Protein AF-A0A8T6GGT1-F1 (afdb_monomer_lite)

Radius of gyration: 17.89 Å; chains: 1; bounding box: 45×38×46 Å

Secondary structure (DSSP, 8-state):
-HHHHHHHHHHIIIIIT-HHHHHHH-EEEEE--HHHHS-HHHHHHHHT---HHHHHHHT--SEEEEEEETTEEEEEEEEEEEE-S--GGGGGGGGGEEEEEHHHHHHHHHHHHTT--EEEEEEETTSSS-EEEE---GGGB-SS-EE----TTS---EEEEEEGGGSPBHHHHHHHHH---HHHHHHHHHHHHHHHHH-TTTS----TTSTTTT-GGGSS-TT----

Structure (mmCIF, N/CA/C/O backbone):
data_AF-A0A8T6GGT1-F1
#
_entry.id   AF-A0A8T6GGT1-F1
#
loop_
_atom_site.group_PDB
_atom_site.id
_atom_site.type_symbol
_atom_site.label_atom_id
_atom_site.label_alt_id
_atom_site.label_comp_id
_atom_site.label_asym_id
_atom_site.label_entity_id
_atom_site.label_seq_id
_atom_site.pdbx_PDB_ins_code
_atom_site.Cartn_x
_atom_site.Cartn_y
_atom_site.Cartn_z
_atom_site.occupancy
_atom_site.B_iso_or_equiv
_atom_site.auth_seq_id
_atom_site.auth_comp_id
_atom_site.auth_asym_id
_atom_site.auth_atom_id
_atom_site.pdbx_PDB_model_num
ATOM 1 N N . MET A 1 1 ? 11.235 2.105 2.052 1.00 57.00 1 MET A N 1
ATOM 2 C CA . MET A 1 1 ? 11.045 2.630 3.422 1.00 57.00 1 MET A CA 1
ATOM 3 C C . MET A 1 1 ? 10.981 4.152 3.480 1.00 57.00 1 MET A C 1
ATOM 5 O O . MET A 1 1 ? 9.913 4.648 3.782 1.00 57.00 1 MET A O 1
ATOM 9 N N . ALA A 1 2 ? 12.044 4.906 3.156 1.00 78.94 2 ALA A N 1
ATOM 10 C CA . ALA A 1 2 ? 12.016 6.380 3.258 1.00 78.94 2 ALA A CA 1
ATOM 11 C C . ALA A 1 2 ? 10.841 7.033 2.498 1.00 78.94 2 ALA A C 1
ATOM 13 O O . ALA A 1 2 ? 10.271 8.015 2.952 1.00 78.94 2 ALA A O 1
ATOM 14 N N . GLN A 1 3 ? 10.442 6.441 1.370 1.00 80.19 3 GLN A N 1
ATOM 15 C CA . GLN A 1 3 ? 9.253 6.840 0.615 1.00 80.19 3 GLN A CA 1
ATOM 16 C C . GLN A 1 3 ? 7.944 6.502 1.340 1.00 80.19 3 GLN A C 1
ATOM 18 O O . GLN A 1 3 ? 7.120 7.387 1.507 1.00 80.19 3 GLN A O 1
ATOM 23 N N . SER A 1 4 ? 7.764 5.263 1.813 1.00 81.62 4 SER A N 1
ATOM 24 C CA . SER A 1 4 ? 6.583 4.875 2.599 1.00 81.62 4 SER A CA 1
ATOM 25 C C . SER A 1 4 ? 6.418 5.751 3.845 1.00 81.62 4 SER A C 1
ATOM 27 O O . SER A 1 4 ? 5.317 6.206 4.111 1.00 81.62 4 SER A O 1
ATOM 29 N N . VAL A 1 5 ? 7.513 6.066 4.548 1.00 83.12 5 VAL A N 1
ATOM 30 C CA . VAL A 1 5 ? 7.507 6.999 5.687 1.00 83.12 5 VAL A CA 1
ATOM 31 C C . VAL A 1 5 ? 7.089 8.398 5.239 1.00 83.12 5 VAL A C 1
ATOM 33 O O . VAL A 1 5 ? 6.164 8.953 5.811 1.00 83.12 5 VAL A O 1
ATOM 36 N N . ALA A 1 6 ? 7.682 8.933 4.167 1.00 87.44 6 ALA A N 1
ATOM 37 C CA . ALA A 1 6 ? 7.296 10.245 3.649 1.00 87.44 6 ALA A CA 1
ATOM 38 C C . ALA A 1 6 ? 5.814 10.313 3.239 1.00 87.44 6 ALA A C 1
ATOM 40 O O . ALA A 1 6 ? 5.144 11.306 3.499 1.00 87.44 6 ALA A O 1
ATOM 41 N N . LEU A 1 7 ? 5.287 9.259 2.611 1.00 87.81 7 LEU A N 1
ATOM 42 C CA . LEU A 1 7 ? 3.871 9.169 2.258 1.00 87.81 7 LEU A CA 1
ATOM 43 C C . LEU A 1 7 ? 2.988 9.142 3.510 1.00 87.81 7 LEU A C 1
ATOM 45 O O . LEU A 1 7 ? 1.989 9.856 3.569 1.00 87.81 7 LEU A O 1
ATOM 49 N N . THR A 1 8 ? 3.366 8.339 4.503 1.00 87.75 8 THR A N 1
ATOM 50 C CA . THR A 1 8 ? 2.687 8.269 5.797 1.00 87.75 8 THR A CA 1
ATOM 51 C C . THR A 1 8 ? 2.668 9.621 6.496 1.00 87.75 8 THR A C 1
ATOM 53 O O . THR A 1 8 ? 1.613 10.031 6.970 1.00 87.75 8 THR A O 1
ATOM 56 N N . ASP A 1 9 ? 3.801 10.318 6.558 1.00 88.69 9 ASP A N 1
ATOM 57 C CA . ASP A 1 9 ? 3.904 11.626 7.206 1.00 88.69 9 ASP A CA 1
ATOM 58 C C . ASP A 1 9 ? 2.978 12.632 6.513 1.00 88.69 9 ASP A C 1
ATOM 60 O O . ASP A 1 9 ? 2.170 13.281 7.171 1.00 88.69 9 ASP A O 1
ATOM 64 N N . LEU A 1 10 ? 2.971 12.662 5.173 1.00 91.06 10 LEU A N 1
ATOM 65 C CA . LEU A 1 10 ? 2.048 13.509 4.413 1.00 91.06 10 LEU A CA 1
ATOM 66 C C . LEU A 1 10 ? 0.574 13.186 4.695 1.00 91.06 10 LEU A C 1
ATOM 68 O O . LEU A 1 10 ? -0.234 14.108 4.836 1.00 91.06 10 LEU A O 1
ATOM 72 N N . LEU A 1 11 ? 0.206 11.904 4.774 1.00 90.56 11 LEU A N 1
ATOM 73 C CA . LEU A 1 11 ? -1.157 11.489 5.110 1.00 90.56 11 LEU A CA 1
ATOM 74 C C . LEU A 1 11 ? -1.514 11.835 6.558 1.00 90.56 11 LEU A C 1
ATOM 76 O O . LEU A 1 11 ? -2.629 12.282 6.810 1.00 90.56 11 LEU A O 1
ATOM 80 N N . ASN A 1 12 ? -0.594 11.666 7.505 1.00 87.94 12 ASN A N 1
ATOM 81 C CA . ASN A 1 12 ? -0.819 12.039 8.898 1.00 87.94 12 ASN A CA 1
ATOM 82 C C . ASN A 1 12 ? -1.047 13.542 9.029 1.00 87.94 12 ASN A C 1
ATOM 84 O O . ASN A 1 12 ? -2.056 13.946 9.600 1.00 87.94 12 ASN A O 1
ATOM 88 N N . ASP A 1 13 ? -0.175 14.347 8.429 1.00 89.50 13 ASP A N 1
ATOM 89 C CA . ASP A 1 13 ? -0.199 15.802 8.558 1.00 89.50 13 ASP A CA 1
ATOM 90 C C . ASP A 1 13 ? -1.418 16.445 7.884 1.00 89.50 13 ASP A C 1
ATOM 92 O O . ASP A 1 13 ? -1.914 17.470 8.351 1.00 89.50 13 ASP A O 1
ATOM 96 N N . ASN A 1 14 ? -1.922 15.856 6.793 1.00 89.12 14 ASN A N 1
ATOM 97 C CA . ASN A 1 14 ? -2.969 16.480 5.976 1.00 89.12 14 ASN A CA 1
ATOM 98 C C . ASN A 1 14 ? -4.326 15.772 6.038 1.00 89.12 14 ASN A C 1
ATOM 100 O O . ASN A 1 14 ? -5.358 16.422 5.869 1.00 89.12 14 ASN A O 1
ATOM 104 N N . TYR A 1 15 ? -4.347 14.455 6.243 1.00 90.81 15 TYR A N 1
ATOM 105 C CA . TYR A 1 15 ? -5.563 13.647 6.171 1.00 90.81 15 TYR A CA 1
ATOM 106 C C . TYR A 1 15 ? -5.971 13.111 7.546 1.00 90.81 15 TYR A C 1
ATOM 108 O O . TYR A 1 15 ? -7.027 13.478 8.059 1.00 90.81 15 TYR A O 1
ATOM 116 N N . TRP A 1 16 ? -5.137 12.279 8.176 1.00 87.44 16 TRP A N 1
ATOM 117 C CA . TRP A 1 16 ? -5.493 11.589 9.422 1.00 87.44 16 TRP A CA 1
ATOM 118 C C . TRP A 1 16 ? -5.591 12.533 10.627 1.00 87.44 16 TRP A C 1
ATOM 120 O O . TRP A 1 16 ? -6.399 12.295 11.522 1.00 87.44 16 TRP A O 1
ATOM 130 N N . ALA A 1 17 ? -4.832 13.633 10.637 1.00 87.12 17 ALA A N 1
ATOM 131 C CA . ALA A 1 17 ? -4.941 14.677 11.658 1.00 87.12 17 ALA A CA 1
ATOM 132 C C . ALA A 1 17 ? -6.115 15.651 11.433 1.00 87.12 17 ALA A C 1
ATOM 134 O O . ALA A 1 17 ? -6.320 16.560 12.239 1.00 87.12 17 ALA A O 1
ATOM 135 N N . CYS A 1 18 ? -6.893 15.503 10.354 1.00 88.69 18 CYS A N 1
ATOM 136 C CA . CYS A 1 18 ? -8.003 16.405 10.070 1.00 88.69 18 CYS A CA 1
ATOM 137 C C . CYS A 1 18 ? -9.124 16.258 11.112 1.00 88.69 18 CYS A C 1
ATOM 139 O O . CYS A 1 18 ? -9.648 15.164 11.332 1.00 88.69 18 CYS A O 1
ATOM 141 N N . SER A 1 19 ? -9.561 17.378 11.696 1.00 88.12 19 SER A N 1
ATOM 142 C CA . SER A 1 19 ? -10.634 17.401 12.701 1.00 88.12 19 SER A CA 1
ATOM 143 C C . SER A 1 19 ? -11.960 16.842 12.178 1.00 88.12 19 SER A C 1
ATOM 145 O O . SER A 1 19 ? -12.684 16.201 12.935 1.00 88.12 19 SER A O 1
ATOM 147 N N . SER A 1 20 ? -12.268 17.024 10.889 1.00 86.44 20 SER A N 1
ATOM 148 C CA . SER A 1 20 ? -13.460 16.439 10.262 1.00 86.44 20 SER A CA 1
ATOM 149 C C . SER A 1 20 ? -13.430 14.909 10.313 1.00 86.44 20 SER A C 1
ATOM 151 O O . SER A 1 20 ? -14.410 14.292 10.715 1.00 86.44 20 SER A O 1
ATOM 153 N N . ILE A 1 21 ? -12.286 14.299 9.989 1.00 86.25 21 ILE A N 1
ATOM 154 C CA . ILE A 1 21 ? -12.100 12.840 10.020 1.00 86.25 21 ILE A CA 1
ATOM 155 C C . ILE A 1 21 ? -12.113 12.314 11.461 1.00 86.25 21 ILE A C 1
ATOM 157 O O . ILE A 1 21 ? -12.740 11.293 11.749 1.00 86.25 21 ILE A O 1
ATOM 161 N N . GLN A 1 22 ? -11.459 13.024 12.385 1.00 84.56 22 GLN A N 1
ATOM 162 C CA . GLN A 1 22 ? -11.433 12.649 13.800 1.00 84.56 22 GLN A CA 1
ATOM 163 C C . GLN A 1 22 ? -12.825 12.676 14.437 1.00 84.56 22 GLN A C 1
ATOM 165 O O . GLN A 1 22 ? -13.158 11.763 15.189 1.00 84.56 22 GLN A O 1
ATOM 170 N N . ASN A 1 23 ? -13.644 13.679 14.114 1.00 80.69 23 ASN A N 1
ATOM 171 C CA . ASN A 1 23 ? -15.008 13.785 14.630 1.00 80.69 23 ASN A CA 1
ATOM 172 C C . ASN A 1 23 ? -15.922 12.666 14.117 1.00 80.69 23 ASN A C 1
ATOM 174 O O . ASN A 1 23 ? -16.791 12.217 14.861 1.00 80.69 23 ASN A O 1
ATOM 178 N N . GLU A 1 24 ? -15.753 12.230 12.866 1.00 76.25 24 GLU A N 1
ATOM 179 C CA . GLU A 1 24 ? -16.594 11.174 12.298 1.00 76.25 24 GLU A CA 1
ATOM 180 C C . GLU A 1 24 ? -16.190 9.778 12.777 1.00 76.25 24 GLU A C 1
ATOM 182 O O . GLU A 1 24 ? -17.071 8.975 13.070 1.00 76.25 24 GLU A O 1
ATOM 187 N N . GLN A 1 25 ? -14.887 9.474 12.849 1.00 76.56 25 GLN A N 1
ATOM 188 C CA . GLN A 1 25 ? -14.418 8.084 12.983 1.00 76.56 25 GLN A CA 1
ATOM 189 C C . GLN A 1 25 ? -13.208 7.870 13.912 1.00 76.56 25 GLN A C 1
ATOM 191 O O . GLN A 1 25 ? -12.788 6.730 14.110 1.00 76.56 25 GLN A O 1
ATOM 196 N N . GLY A 1 26 ? -12.627 8.926 14.494 1.00 79.25 26 GLY A N 1
ATOM 197 C CA . GLY A 1 26 ? -11.618 8.793 15.554 1.00 79.25 26 GLY A CA 1
ATOM 198 C C . GLY A 1 26 ? -10.392 7.945 15.188 1.00 79.25 26 GLY A C 1
ATOM 199 O O . GLY A 1 26 ? -10.003 7.068 15.961 1.00 79.25 26 GLY A O 1
ATOM 200 N N . PHE A 1 27 ? -9.801 8.170 14.012 1.00 83.50 27 PHE A N 1
ATOM 201 C CA . PHE A 1 27 ? -8.618 7.434 13.557 1.00 83.50 27 PHE A CA 1
ATOM 202 C C . PHE A 1 27 ? -7.346 7.841 14.312 1.00 83.50 27 PHE A C 1
ATOM 204 O O . PHE A 1 27 ? -7.015 9.023 14.383 1.00 83.50 27 PHE A O 1
ATOM 211 N N . ASN A 1 28 ? -6.586 6.855 14.799 1.00 84.62 28 ASN A N 1
ATOM 212 C CA . ASN A 1 28 ? -5.228 7.048 15.309 1.00 84.62 28 ASN A CA 1
ATOM 213 C C . ASN A 1 28 ? -4.252 6.108 14.607 1.00 84.62 28 ASN A C 1
ATOM 215 O O . ASN A 1 28 ? -4.473 4.900 14.539 1.00 84.62 28 ASN A O 1
ATOM 219 N N . HIS A 1 29 ? -3.141 6.662 14.132 1.00 83.12 29 HIS A N 1
ATOM 220 C CA . HIS A 1 29 ? -2.123 5.943 13.379 1.00 83.12 29 HIS A CA 1
ATOM 221 C C . HIS A 1 29 ? -0.877 5.727 14.244 1.00 83.12 29 HIS A C 1
ATOM 223 O O . HIS A 1 29 ? -0.222 6.681 14.656 1.00 83.12 29 HIS A O 1
ATOM 229 N N . THR A 1 30 ? -0.553 4.472 14.543 1.00 84.00 30 THR A N 1
ATOM 230 C CA . THR A 1 30 ? 0.591 4.092 15.379 1.00 84.00 30 THR A CA 1
ATOM 231 C C . THR A 1 30 ? 1.542 3.227 14.579 1.00 84.00 30 THR A C 1
ATOM 233 O O . THR A 1 30 ? 1.151 2.230 13.982 1.00 84.00 30 THR A O 1
ATOM 236 N N . ALA A 1 31 ? 2.809 3.600 14.573 1.00 81.62 31 ALA A N 1
ATOM 237 C CA . ALA A 1 31 ? 3.833 2.860 13.866 1.00 81.62 31 ALA A CA 1
ATOM 238 C C . ALA A 1 31 ? 4.233 1.596 14.663 1.00 81.62 31 ALA A C 1
ATOM 240 O O . ALA A 1 31 ? 4.297 1.626 15.895 1.00 81.62 31 ALA A O 1
ATOM 241 N N . TYR A 1 32 ? 4.379 0.461 13.968 1.00 77.94 32 TYR A N 1
ATOM 242 C CA . TYR A 1 32 ? 4.464 -0.875 14.586 1.00 77.94 32 TYR A CA 1
ATOM 243 C C . TYR A 1 32 ? 5.389 -1.870 13.854 1.00 77.94 32 TYR A C 1
ATOM 245 O O . TYR A 1 32 ? 5.808 -2.866 14.444 1.00 77.94 32 TYR A O 1
ATOM 253 N N . GLY A 1 33 ? 5.736 -1.614 12.593 1.00 71.44 33 GLY A N 1
ATOM 254 C CA . GLY A 1 33 ? 6.494 -2.535 11.747 1.00 71.44 33 GLY A CA 1
ATOM 255 C C . GLY A 1 33 ? 7.941 -2.793 12.166 1.00 71.44 33 GLY A C 1
ATOM 256 O O . GLY A 1 33 ? 8.592 -2.017 12.875 1.00 71.44 33 GLY A O 1
ATOM 257 N N . TYR A 1 34 ? 8.479 -3.908 11.671 1.00 71.81 34 TYR A N 1
ATOM 258 C CA . TYR A 1 34 ? 9.8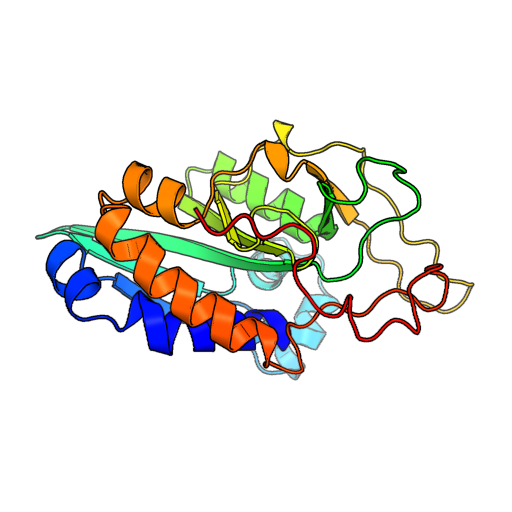46 -4.333 11.981 1.00 71.81 34 TYR A CA 1
ATOM 259 C C . TYR A 1 34 ? 10.908 -3.404 11.398 1.00 71.81 34 TYR A C 1
ATOM 261 O O . TYR A 1 34 ? 11.915 -3.129 12.047 1.00 71.81 34 TYR A O 1
ATOM 269 N N . GLU A 1 35 ? 10.671 -2.904 10.187 1.00 66.00 35 GLU A N 1
ATOM 270 C CA . GLU A 1 35 ? 11.572 -1.985 9.507 1.00 66.00 35 GLU A CA 1
ATOM 271 C C . GLU A 1 35 ? 11.567 -0.600 10.166 1.00 66.00 35 GLU A C 1
ATOM 273 O O . GLU A 1 35 ? 12.566 0.113 10.105 1.00 66.00 35 GLU A O 1
ATOM 278 N N . THR A 1 36 ? 10.471 -0.217 10.820 1.00 63.72 36 THR A N 1
ATOM 279 C CA . THR A 1 36 ? 10.270 1.124 11.382 1.00 63.72 36 THR A CA 1
ATOM 280 C C . THR A 1 36 ? 10.655 1.228 12.859 1.00 63.72 36 THR A C 1
ATOM 282 O O . THR A 1 36 ? 11.137 2.282 13.273 1.00 63.72 36 THR A O 1
ATOM 285 N N . HIS A 1 37 ? 10.524 0.153 13.651 1.00 71.69 37 HIS A N 1
ATOM 286 C CA . HIS A 1 37 ? 10.704 0.219 15.114 1.00 71.69 37 HIS A CA 1
ATOM 287 C C . HIS A 1 37 ? 11.800 -0.656 15.702 1.00 71.69 37 HIS A C 1
ATOM 289 O O . HIS A 1 37 ? 12.140 -0.478 16.875 1.00 71.69 37 HIS A O 1
ATOM 295 N N . LEU A 1 38 ? 12.363 -1.595 14.941 1.00 77.62 38 LEU A N 1
ATOM 296 C CA . LEU A 1 38 ? 13.408 -2.455 15.484 1.00 77.62 38 LEU A CA 1
ATOM 297 C C . LEU A 1 38 ? 14.798 -1.832 15.303 1.00 77.62 38 LEU A C 1
ATOM 299 O O . LEU A 1 38 ? 15.115 -1.321 14.225 1.00 77.62 38 LEU A O 1
ATOM 303 N N . PRO A 1 39 ? 15.668 -1.914 16.328 1.00 83.75 39 PRO A N 1
ATOM 304 C CA . PRO A 1 39 ? 17.073 -1.557 16.182 1.00 83.75 39 PRO A CA 1
ATOM 305 C C . PRO A 1 39 ? 17.728 -2.334 15.034 1.00 83.75 39 PRO A C 1
ATOM 307 O O . PRO A 1 39 ? 17.428 -3.512 14.832 1.00 83.75 39 PRO A O 1
ATOM 310 N N . THR A 1 40 ? 18.669 -1.704 14.322 1.00 82.81 40 THR A N 1
ATOM 311 C CA . THR A 1 40 ? 19.375 -2.319 13.180 1.00 82.81 40 THR A CA 1
ATOM 312 C C . THR A 1 40 ? 19.950 -3.692 13.518 1.00 82.81 40 THR A C 1
ATOM 314 O O . THR A 1 40 ? 19.715 -4.640 12.782 1.00 82.81 40 THR A O 1
ATOM 317 N N . GLU A 1 41 ? 20.583 -3.836 14.682 1.00 86.31 41 GLU A N 1
ATOM 318 C CA . GLU A 1 41 ? 21.150 -5.113 15.135 1.00 86.31 41 GLU A CA 1
ATOM 319 C C . GLU A 1 41 ? 20.100 -6.231 15.261 1.00 86.31 41 GLU A C 1
ATOM 321 O O . GLU A 1 41 ? 20.391 -7.401 15.018 1.00 86.31 41 GLU A O 1
ATOM 326 N N . VAL A 1 42 ? 18.863 -5.890 15.639 1.00 83.19 42 VAL A N 1
ATOM 327 C CA . VAL A 1 42 ? 17.758 -6.853 15.726 1.00 83.19 42 VAL A CA 1
ATOM 328 C C . VAL A 1 42 ? 17.283 -7.232 14.326 1.00 83.19 42 VAL A C 1
ATOM 330 O O . VAL A 1 42 ? 17.096 -8.418 14.059 1.00 83.19 42 VAL A O 1
ATOM 333 N N . ARG A 1 43 ? 17.145 -6.258 13.417 1.00 84.06 43 ARG A N 1
ATOM 334 C CA . ARG A 1 43 ? 16.785 -6.516 12.011 1.00 84.06 43 ARG A CA 1
ATOM 335 C C . ARG A 1 43 ? 17.803 -7.420 11.325 1.00 84.06 43 ARG A C 1
ATOM 337 O O . ARG A 1 43 ? 17.411 -8.415 10.724 1.00 84.06 43 ARG A O 1
ATOM 344 N N . ASP A 1 44 ? 19.094 -7.152 11.501 1.00 83.75 44 ASP A N 1
ATOM 345 C CA . ASP A 1 44 ? 20.173 -7.952 10.912 1.00 83.75 44 ASP A CA 1
ATOM 346 C C . ASP A 1 44 ? 20.120 -9.415 11.372 1.00 83.75 44 ASP A C 1
ATOM 348 O O . ASP A 1 44 ? 20.336 -10.336 10.584 1.00 83.75 44 ASP A O 1
ATOM 352 N N . ARG A 1 45 ? 19.766 -9.654 12.640 1.00 83.00 45 ARG A N 1
ATOM 353 C CA . ARG A 1 45 ? 19.574 -11.010 13.175 1.00 83.00 45 ARG A CA 1
ATOM 354 C C . ARG A 1 45 ? 18.316 -11.686 12.634 1.00 83.00 45 ARG A C 1
ATOM 356 O O . ARG A 1 45 ? 18.345 -12.882 12.347 1.00 83.00 45 ARG A O 1
ATOM 363 N N . LEU A 1 46 ? 17.223 -10.938 12.483 1.00 83.12 46 LEU A N 1
ATOM 364 C CA . LEU A 1 46 ? 15.982 -11.443 11.886 1.00 83.12 46 LEU A CA 1
ATOM 365 C C . LEU A 1 46 ? 16.176 -11.812 10.410 1.00 83.12 46 LEU A C 1
ATOM 367 O O . LEU A 1 46 ? 15.633 -12.815 9.960 1.00 83.12 46 LEU A O 1
ATOM 371 N N . LEU A 1 47 ? 16.996 -11.062 9.667 1.00 78.69 47 LEU A N 1
ATOM 372 C CA . LEU A 1 47 ? 17.339 -11.371 8.275 1.00 78.69 47 LEU A CA 1
ATOM 373 C C . LEU A 1 47 ? 18.069 -12.712 8.122 1.00 78.69 47 LEU A C 1
ATOM 375 O O . LEU A 1 47 ? 17.935 -13.360 7.089 1.00 78.69 47 LEU A O 1
ATOM 379 N N . GLN A 1 48 ? 18.814 -13.136 9.143 1.00 82.94 48 GLN A N 1
ATOM 380 C CA . GLN A 1 48 ? 19.581 -14.387 9.142 1.00 82.94 48 GLN A CA 1
ATOM 381 C C . GLN A 1 48 ? 18.765 -15.607 9.593 1.00 82.94 48 GLN A C 1
ATOM 383 O O . GLN A 1 48 ? 19.301 -16.714 9.638 1.00 82.94 48 GLN A O 1
ATOM 388 N N . THR A 1 49 ? 17.500 -15.414 9.971 1.00 81.69 49 THR A N 1
ATOM 389 C CA . THR A 1 49 ? 16.694 -16.441 10.632 1.00 81.69 49 THR A CA 1
ATOM 390 C C . THR A 1 49 ? 15.427 -16.736 9.829 1.00 81.69 49 THR A C 1
ATOM 392 O O . THR A 1 49 ? 14.623 -15.842 9.584 1.00 81.69 49 THR A O 1
ATOM 395 N N . ASP A 1 50 ? 15.207 -18.010 9.498 1.00 81.25 50 ASP A N 1
ATOM 396 C CA . ASP A 1 50 ? 14.002 -18.490 8.794 1.00 81.25 50 ASP A CA 1
ATOM 397 C C . ASP A 1 50 ? 12.907 -19.012 9.748 1.00 81.25 50 ASP A C 1
ATOM 399 O O . ASP A 1 50 ? 11.985 -19.723 9.347 1.00 81.25 50 ASP A O 1
ATOM 403 N N . ASP A 1 51 ? 13.004 -18.680 11.037 1.00 86.56 51 ASP A N 1
ATOM 404 C CA . ASP A 1 51 ? 12.000 -19.046 12.037 1.00 86.56 51 ASP A CA 1
ATOM 405 C C . ASP A 1 51 ? 10.650 -18.368 11.727 1.00 86.56 51 ASP A C 1
ATOM 407 O O . ASP A 1 51 ? 10.628 -17.168 11.440 1.00 86.56 51 ASP A O 1
ATOM 411 N N . PRO A 1 52 ? 9.506 -19.069 11.833 1.00 79.56 52 PRO A N 1
ATOM 412 C CA . PRO A 1 52 ? 8.192 -18.487 11.563 1.00 79.56 52 PRO A CA 1
ATOM 413 C C . PRO A 1 52 ? 7.887 -17.205 12.346 1.00 79.56 52 PRO A C 1
ATOM 415 O O . PRO A 1 52 ? 7.244 -16.306 11.809 1.00 79.56 52 PRO A O 1
ATOM 418 N N . THR A 1 53 ? 8.363 -17.088 13.588 1.00 81.69 53 THR A N 1
ATOM 419 C CA . THR A 1 53 ? 8.214 -15.874 14.403 1.00 81.69 53 THR A CA 1
ATOM 420 C C . THR A 1 53 ? 9.081 -14.753 13.850 1.00 81.69 53 THR A C 1
ATOM 422 O O . THR A 1 53 ? 8.621 -13.621 13.730 1.00 81.69 53 THR A O 1
ATOM 425 N N . ALA A 1 54 ? 10.322 -15.065 13.468 1.00 83.31 54 ALA A N 1
ATOM 426 C CA . ALA A 1 54 ? 11.215 -14.098 12.839 1.00 83.31 54 ALA A CA 1
ATOM 427 C C . ALA A 1 54 ? 10.640 -13.585 11.512 1.00 83.31 54 ALA A C 1
ATOM 429 O O . ALA A 1 54 ? 10.675 -12.383 11.268 1.00 83.31 54 ALA A O 1
ATOM 430 N N . LEU A 1 55 ? 10.036 -14.461 10.703 1.00 81.56 55 LEU A N 1
AT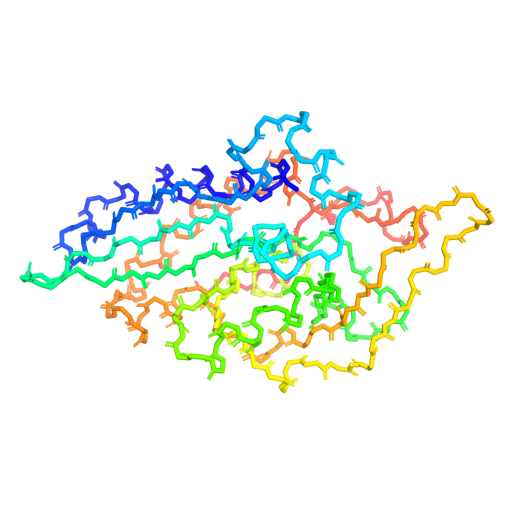OM 431 C CA . LEU A 1 55 ? 9.332 -14.093 9.472 1.00 81.56 55 LEU A CA 1
ATOM 432 C C . LEU A 1 55 ? 8.081 -13.252 9.748 1.00 81.56 55 LEU A C 1
ATOM 434 O O . LEU A 1 55 ? 7.848 -12.265 9.056 1.00 81.56 55 LEU A O 1
ATOM 438 N N . ALA A 1 56 ? 7.290 -13.610 10.762 1.00 81.31 56 ALA A N 1
ATOM 439 C CA . ALA A 1 56 ? 6.102 -12.852 11.149 1.00 81.31 56 ALA A CA 1
ATOM 440 C C . ALA A 1 56 ? 6.451 -11.437 11.622 1.00 81.31 56 ALA A C 1
ATOM 442 O O . ALA A 1 56 ? 5.725 -10.493 11.318 1.00 81.31 56 ALA A O 1
ATOM 443 N N . ILE A 1 57 ? 7.580 -11.288 12.322 1.00 83.81 57 ILE A N 1
ATOM 444 C CA . ILE A 1 57 ? 8.137 -9.984 12.676 1.00 83.81 57 ILE A CA 1
ATOM 445 C C . ILE A 1 57 ? 8.623 -9.290 11.402 1.00 83.81 57 ILE A C 1
ATOM 447 O O . ILE A 1 57 ? 8.132 -8.217 11.091 1.00 83.81 57 ILE A O 1
ATOM 451 N N . ARG A 1 58 ? 9.499 -9.919 10.608 1.00 84.38 58 ARG A N 1
ATOM 452 C CA . ARG A 1 58 ? 10.074 -9.358 9.370 1.00 84.38 58 ARG A CA 1
ATOM 453 C C . ARG A 1 58 ? 9.043 -8.973 8.311 1.00 84.38 58 ARG A C 1
ATOM 455 O O . ARG A 1 58 ? 9.365 -8.260 7.382 1.00 84.38 58 ARG A O 1
ATOM 462 N N . PHE A 1 59 ? 7.817 -9.457 8.376 1.00 86.75 59 PHE A N 1
ATOM 463 C CA . PHE A 1 59 ? 6.775 -9.056 7.431 1.00 86.75 59 PHE A CA 1
ATOM 464 C C . PHE A 1 59 ? 5.580 -8.416 8.132 1.00 86.75 59 PHE A C 1
ATOM 466 O O . PHE A 1 59 ? 4.528 -8.237 7.521 1.00 86.75 59 PHE A O 1
ATOM 473 N N . ALA A 1 60 ? 5.741 -8.055 9.410 1.00 86.69 60 ALA A N 1
ATOM 474 C CA . ALA A 1 60 ? 4.742 -7.317 10.158 1.00 86.69 60 ALA A CA 1
ATOM 475 C C . ALA A 1 60 ? 4.400 -6.013 9.418 1.00 86.69 60 ALA A C 1
ATOM 477 O O . ALA A 1 60 ? 5.325 -5.310 9.004 1.00 86.69 60 ALA A O 1
ATOM 478 N N . PRO A 1 61 ? 3.102 -5.691 9.275 1.00 87.44 61 PRO A N 1
ATOM 479 C CA . PRO A 1 61 ? 2.668 -4.444 8.668 1.00 87.44 61 PRO A CA 1
ATOM 480 C C . PRO A 1 61 ? 3.295 -3.231 9.351 1.00 87.44 61 PRO A C 1
ATOM 482 O O . PRO A 1 61 ? 3.461 -3.219 10.575 1.00 87.44 61 PRO A O 1
ATOM 485 N N . ASP A 1 62 ? 3.607 -2.212 8.560 1.00 84.00 62 ASP A N 1
ATOM 486 C CA . ASP A 1 62 ? 4.312 -1.024 9.036 1.00 84.00 62 ASP A CA 1
ATOM 487 C C . ASP A 1 62 ? 3.568 -0.272 10.158 1.00 84.00 62 ASP A C 1
ATOM 489 O O . ASP A 1 62 ? 4.205 0.290 11.060 1.00 84.00 62 ASP A O 1
ATOM 493 N N . TYR A 1 63 ? 2.231 -0.266 10.129 1.00 85.69 63 TYR A N 1
ATOM 494 C CA . TYR A 1 63 ? 1.415 0.539 11.036 1.00 85.69 63 TYR A CA 1
ATOM 495 C C . TYR A 1 63 ? 0.157 -0.181 11.527 1.00 85.69 63 TYR A C 1
ATOM 497 O O . TYR A 1 63 ? -0.396 -1.079 10.892 1.00 85.69 63 TYR A O 1
ATOM 505 N N . LEU A 1 64 ? -0.318 0.271 12.681 1.00 86.12 64 LEU A N 1
ATOM 506 C CA . LEU A 1 64 ? -1.618 -0.034 13.248 1.00 86.12 64 LEU A CA 1
ATOM 507 C C . LEU A 1 64 ? -2.462 1.231 13.214 1.00 86.12 64 LEU A C 1
ATOM 509 O O . LEU A 1 64 ? -2.079 2.265 13.760 1.00 86.12 64 LEU A O 1
ATOM 513 N N . VAL A 1 65 ? -3.633 1.129 12.609 1.00 83.88 65 VAL A N 1
ATOM 514 C CA . VAL A 1 65 ? -4.661 2.153 12.676 1.00 83.88 65 VAL A CA 1
ATOM 515 C C . VAL A 1 65 ? -5.754 1.679 13.599 1.00 83.88 65 VAL A C 1
ATOM 517 O O . VAL A 1 65 ? -6.369 0.639 13.374 1.00 83.88 65 VAL A O 1
ATOM 520 N N . THR A 1 66 ? -5.984 2.448 14.653 1.00 84.81 66 THR A N 1
ATOM 521 C CA . THR A 1 66 ? -7.127 2.241 15.528 1.00 84.81 66 THR A CA 1
ATOM 522 C C . THR A 1 66 ? -8.223 3.203 15.119 1.00 84.81 66 THR A C 1
ATOM 524 O O . THR A 1 66 ? -8.015 4.413 15.052 1.00 84.81 66 THR A O 1
ATOM 527 N N . GLN A 1 67 ? -9.389 2.652 14.806 1.00 80.62 67 GLN A N 1
ATOM 528 C CA . GLN A 1 67 ? -10.596 3.432 14.593 1.00 80.62 67 GLN A CA 1
ATOM 529 C C . GLN A 1 67 ? -11.419 3.369 15.872 1.00 80.62 67 GLN A C 1
ATOM 531 O O . GLN A 1 67 ? -11.752 2.282 16.355 1.00 80.62 67 GLN A O 1
ATOM 536 N N . VAL A 1 68 ? -11.727 4.533 16.433 1.00 71.50 68 VAL A N 1
ATOM 537 C CA . VAL A 1 68 ? -12.580 4.643 17.614 1.00 71.50 68 VAL A CA 1
ATOM 538 C C . VAL A 1 68 ? -13.979 5.032 17.152 1.00 71.50 68 VAL A C 1
ATOM 540 O O . VAL A 1 68 ? -14.299 6.210 17.021 1.00 71.50 68 VAL A O 1
ATOM 543 N N . ALA A 1 69 ? -14.822 4.026 16.919 1.00 64.38 69 ALA A N 1
ATOM 544 C CA . ALA A 1 69 ? -16.230 4.215 16.593 1.00 64.38 69 ALA A CA 1
ATOM 545 C C . ALA A 1 69 ? -17.091 3.885 17.826 1.00 64.38 69 ALA A C 1
ATOM 547 O O . ALA A 1 69 ? -17.437 2.733 18.099 1.00 64.38 69 ALA A O 1
ATOM 548 N N . GLY A 1 70 ? -17.429 4.904 18.619 1.00 65.19 70 GLY A N 1
ATOM 549 C CA . GLY A 1 70 ? -18.233 4.724 19.833 1.00 65.19 70 GLY A CA 1
ATOM 550 C C . GLY A 1 70 ? -17.493 3.946 20.932 1.00 65.19 70 GLY A C 1
ATOM 551 O O . GLY A 1 70 ? -16.457 4.395 21.410 1.00 65.19 70 GLY A O 1
ATOM 552 N N . SER A 1 71 ? -18.041 2.807 21.382 1.00 55.12 71 SER A N 1
ATOM 553 C CA . SER A 1 71 ? -17.478 1.991 22.478 1.00 55.12 71 SER A CA 1
ATOM 554 C C . SER A 1 71 ? -16.596 0.823 22.021 1.00 55.12 71 SER A C 1
ATOM 556 O O . SER A 1 71 ? -16.111 0.070 22.865 1.00 55.12 71 SER A O 1
ATOM 558 N N . ALA A 1 72 ? -16.425 0.628 20.712 1.00 61.81 72 ALA A N 1
ATOM 559 C CA . ALA A 1 72 ? -15.589 -0.422 20.146 1.00 61.81 72 ALA A CA 1
ATOM 560 C C . ALA A 1 72 ? -14.393 0.208 19.425 1.00 61.81 72 ALA A C 1
ATOM 562 O O . ALA A 1 72 ? -14.550 1.149 18.649 1.00 61.81 72 ALA A O 1
ATOM 563 N N . SER A 1 73 ? -13.195 -0.311 19.692 1.00 73.06 73 SER A N 1
ATOM 564 C CA . SER A 1 73 ? -11.995 0.026 18.928 1.00 73.06 73 SER A CA 1
ATOM 565 C C . SER A 1 73 ? -11.688 -1.105 17.961 1.00 73.06 73 SER A C 1
ATOM 567 O O . SER A 1 73 ? -11.414 -2.229 18.391 1.00 73.06 73 SER A O 1
ATOM 569 N N . GLU A 1 74 ? -11.710 -0.800 16.671 1.00 83.06 74 GLU A N 1
ATOM 570 C CA . GLU A 1 74 ? -11.268 -1.722 15.631 1.00 83.06 74 GLU A CA 1
ATOM 571 C C . GLU A 1 74 ? -9.802 -1.453 15.295 1.00 83.06 74 GLU A C 1
ATOM 573 O O . GLU A 1 74 ? -9.357 -0.303 15.272 1.00 83.06 74 GLU A O 1
ATOM 578 N N . ILE A 1 75 ? -9.041 -2.523 15.057 1.00 85.88 75 ILE A N 1
ATOM 579 C CA . ILE A 1 75 ? -7.632 -2.437 14.672 1.00 85.88 75 ILE A CA 1
ATOM 580 C C . ILE A 1 75 ? -7.512 -2.848 13.209 1.00 85.88 75 ILE A C 1
ATOM 582 O O . ILE A 1 75 ? -7.794 -3.989 12.841 1.00 85.88 75 ILE A O 1
ATOM 586 N N . LEU A 1 76 ? -7.055 -1.909 12.392 1.00 87.38 76 LEU A N 1
ATOM 587 C CA . LEU A 1 76 ? -6.636 -2.118 11.021 1.00 87.38 76 LEU A CA 1
ATOM 588 C C . LEU A 1 76 ? -5.110 -2.172 10.990 1.00 87.38 76 LEU A C 1
ATOM 590 O O . LEU A 1 76 ? -4.434 -1.247 11.433 1.00 87.38 76 LEU A O 1
ATOM 594 N N . LYS A 1 77 ? -4.550 -3.241 10.438 1.00 90.00 77 LYS A N 1
ATOM 595 C CA . LYS A 1 77 ? -3.131 -3.286 10.097 1.00 90.00 77 LYS A CA 1
ATOM 596 C C . LYS A 1 77 ? -2.957 -2.595 8.748 1.00 90.00 77 LYS A C 1
ATOM 598 O O . LYS A 1 77 ? -3.710 -2.875 7.815 1.00 90.00 77 LYS A O 1
ATOM 603 N N . LEU A 1 78 ? -1.995 -1.689 8.652 1.00 88.69 78 LEU A N 1
ATOM 604 C CA . LEU A 1 78 ? -1.703 -0.935 7.442 1.00 88.69 78 LEU A CA 1
ATOM 605 C C . LEU A 1 78 ? -0.284 -1.198 6.979 1.00 88.69 78 LEU A C 1
ATOM 607 O O . LEU A 1 78 ? 0.664 -1.151 7.760 1.00 88.69 78 LEU A O 1
ATOM 611 N N . GLU A 1 79 ? -0.163 -1.412 5.679 1.00 90.56 79 GLU A N 1
ATOM 612 C CA . GLU A 1 79 ? 1.108 -1.554 4.997 1.00 90.56 79 GLU A CA 1
ATOM 613 C C . GLU A 1 79 ? 1.174 -0.566 3.831 1.00 90.56 79 GLU A C 1
ATOM 615 O O . GLU A 1 79 ? 0.264 -0.524 2.999 1.00 90.56 79 GLU A O 1
ATOM 620 N N . TYR A 1 80 ? 2.264 0.203 3.748 1.00 89.12 80 TYR A N 1
ATOM 621 C CA . TYR A 1 80 ? 2.439 1.229 2.721 1.00 89.12 80 TYR A CA 1
ATOM 622 C C . TYR A 1 80 ? 3.449 0.795 1.666 1.00 89.12 80 TYR A C 1
ATOM 624 O O . TYR A 1 80 ? 4.644 0.635 1.933 1.00 89.12 80 TYR A O 1
ATOM 632 N N . LYS A 1 81 ? 2.994 0.706 0.418 1.00 87.88 81 LYS A N 1
ATOM 633 C CA . LYS A 1 81 ? 3.848 0.440 -0.740 1.00 87.88 81 LYS A CA 1
ATOM 634 C C . LYS A 1 81 ? 3.891 1.648 -1.663 1.00 87.88 81 LYS A C 1
ATOM 636 O O . LYS A 1 81 ? 2.906 2.348 -1.872 1.00 87.88 81 LYS A O 1
ATOM 641 N N . THR A 1 82 ? 5.069 1.893 -2.218 1.00 85.56 82 THR A N 1
ATOM 642 C CA . THR A 1 82 ? 5.305 2.955 -3.195 1.00 85.56 82 THR A CA 1
ATOM 643 C C . THR A 1 82 ? 5.856 2.327 -4.468 1.00 85.56 82 THR A C 1
ATOM 645 O O . THR A 1 82 ? 6.819 1.566 -4.411 1.00 85.56 82 THR A O 1
ATOM 648 N N . THR A 1 83 ? 5.257 2.663 -5.609 1.00 83.25 83 THR A N 1
ATOM 649 C CA . THR A 1 83 ? 5.682 2.206 -6.935 1.00 83.25 83 THR A CA 1
ATOM 650 C C . THR A 1 83 ? 5.931 3.42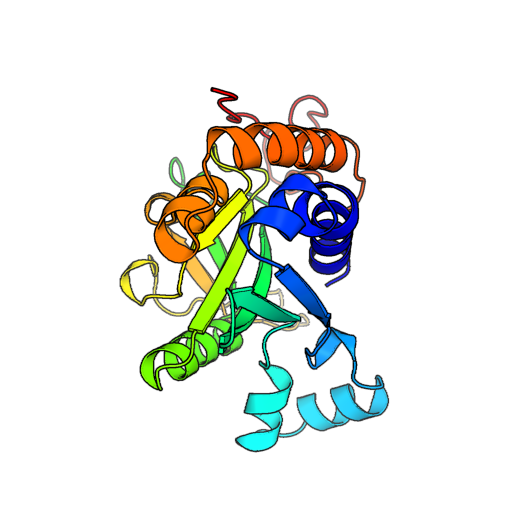5 -7.819 1.00 83.25 83 THR A C 1
ATOM 652 O O . THR A 1 83 ? 5.003 4.165 -8.133 1.00 83.25 83 THR A O 1
ATOM 655 N N . THR A 1 84 ? 7.185 3.666 -8.206 1.00 70.62 84 THR A N 1
ATOM 656 C CA . THR A 1 84 ? 7.592 4.921 -8.878 1.00 70.62 84 THR A CA 1
ATOM 657 C C . THR A 1 84 ? 8.271 4.724 -10.226 1.00 70.62 84 THR A C 1
ATOM 659 O O . THR A 1 84 ? 8.670 5.698 -10.862 1.00 70.62 84 THR A O 1
ATOM 662 N N . THR A 1 85 ? 8.416 3.481 -10.684 1.00 70.88 85 THR A N 1
ATOM 663 C CA . THR A 1 85 ? 9.010 3.180 -11.988 1.00 70.88 85 THR A CA 1
ATOM 664 C C . THR A 1 85 ? 8.052 2.313 -12.802 1.00 70.88 85 THR A C 1
ATOM 666 O O . THR A 1 85 ? 7.764 1.188 -12.381 1.00 70.88 85 THR A O 1
ATOM 669 N N . PRO A 1 86 ? 7.570 2.797 -13.962 1.00 69.06 86 PRO A N 1
ATOM 670 C CA . PRO A 1 86 ? 6.728 1.996 -14.840 1.00 69.06 86 PRO A CA 1
ATOM 671 C C . PRO A 1 86 ? 7.523 0.820 -15.424 1.00 69.06 86 PRO A C 1
ATOM 673 O O . PRO A 1 86 ? 8.748 0.874 -15.581 1.00 69.06 86 PRO A O 1
ATOM 676 N N . ARG A 1 87 ? 6.827 -0.270 -15.758 1.00 72.81 87 ARG A N 1
ATOM 677 C CA . ARG A 1 87 ? 7.448 -1.494 -16.287 1.00 72.81 87 ARG A CA 1
ATOM 678 C C . ARG A 1 87 ? 7.298 -1.579 -17.800 1.00 72.81 87 ARG A C 1
ATOM 680 O O . ARG A 1 87 ? 6.385 -2.222 -18.293 1.00 72.81 87 ARG A O 1
ATOM 687 N N . TYR A 1 88 ? 8.265 -1.041 -18.541 1.00 67.94 88 TYR A N 1
ATOM 688 C CA . TYR A 1 88 ? 8.244 -1.069 -20.014 1.00 67.94 88 TYR A CA 1
ATOM 689 C C . TYR A 1 88 ? 8.116 -2.470 -20.629 1.00 67.94 88 TYR A C 1
ATOM 691 O O . TYR A 1 88 ? 7.607 -2.630 -21.734 1.00 67.94 88 TYR A O 1
ATOM 699 N N . SER A 1 89 ? 8.521 -3.513 -19.899 1.00 70.94 89 SER A N 1
ATOM 700 C CA . SER A 1 89 ? 8.372 -4.903 -20.334 1.00 70.94 89 SER A CA 1
ATOM 701 C C . SER A 1 89 ? 6.920 -5.382 -20.444 1.00 70.94 89 SER A C 1
ATOM 703 O O . SER A 1 89 ? 6.695 -6.432 -21.036 1.00 70.94 89 SER A O 1
ATOM 705 N N . THR A 1 90 ? 5.945 -4.672 -19.864 1.00 72.00 90 THR A N 1
ATOM 706 C CA . THR A 1 90 ? 4.517 -5.034 -19.929 1.00 72.00 90 THR A CA 1
ATOM 707 C C . THR A 1 90 ? 3.734 -4.236 -20.978 1.00 72.00 90 THR A C 1
ATOM 709 O O . THR A 1 90 ? 2.509 -4.357 -21.042 1.00 72.00 90 THR A O 1
ATOM 712 N N . GLY A 1 91 ? 4.423 -3.462 -21.828 1.00 75.75 91 GLY A N 1
ATOM 713 C CA . GLY A 1 91 ? 3.810 -2.702 -22.920 1.00 75.75 91 GLY A CA 1
ATOM 714 C C . GLY A 1 91 ? 2.764 -1.709 -22.413 1.00 75.75 91 GLY A C 1
ATOM 715 O O . GLY A 1 91 ? 2.983 -1.028 -21.415 1.00 75.75 91 GLY A O 1
ATOM 716 N N . ASP A 1 92 ? 1.598 -1.667 -23.055 1.00 75.12 92 ASP A N 1
ATOM 717 C CA . ASP A 1 92 ? 0.525 -0.711 -22.733 1.00 75.12 92 ASP A CA 1
ATOM 718 C C . ASP A 1 92 ? 0.003 -0.829 -21.291 1.00 75.12 92 ASP A C 1
ATOM 720 O O . ASP A 1 92 ? -0.503 0.136 -20.719 1.00 75.12 92 ASP A O 1
ATOM 724 N N . ARG A 1 93 ? 0.168 -1.999 -20.659 1.00 78.31 93 ARG A N 1
ATOM 725 C CA . ARG A 1 93 ? -0.258 -2.235 -19.271 1.00 78.31 93 ARG A CA 1
ATOM 726 C C . ARG A 1 93 ? 0.708 -1.669 -18.236 1.00 78.31 93 ARG A C 1
ATOM 728 O O . ARG A 1 93 ? 0.392 -1.708 -17.052 1.00 78.31 93 ARG A O 1
ATOM 735 N N . GLN A 1 94 ? 1.862 -1.139 -18.637 1.00 78.38 94 GLN A N 1
ATOM 736 C CA . GLN A 1 94 ? 2.886 -0.620 -17.723 1.00 78.38 94 GLN A CA 1
ATOM 737 C C . GLN A 1 94 ? 2.370 0.422 -16.726 1.00 78.38 94 GLN A C 1
ATOM 739 O O . GLN A 1 94 ? 2.933 0.550 -15.643 1.00 78.38 94 GLN A O 1
ATOM 744 N N . TRP A 1 95 ? 1.295 1.130 -17.079 1.00 80.75 95 TRP A N 1
ATOM 745 C CA . TRP A 1 95 ? 0.678 2.162 -16.249 1.00 80.75 95 TRP A CA 1
ATOM 746 C C . TRP A 1 95 ? -0.224 1.607 -15.144 1.00 80.75 95 TRP A C 1
ATOM 748 O O . TRP A 1 95 ? -0.515 2.303 -14.179 1.00 80.75 95 TRP A O 1
ATOM 758 N N . ASN A 1 96 ? -0.628 0.345 -15.272 1.00 86.12 96 ASN A N 1
ATOM 759 C CA . ASN A 1 96 ? -1.623 -0.317 -14.432 1.00 86.12 96 ASN A CA 1
ATOM 760 C C . ASN A 1 96 ? -1.037 -1.438 -13.575 1.00 86.12 96 ASN A C 1
ATOM 762 O O . ASN A 1 96 ? -1.783 -2.190 -12.958 1.00 86.12 96 ASN A O 1
ATOM 766 N N . ILE A 1 97 ? 0.289 -1.566 -13.535 1.00 86.75 97 ILE A N 1
ATOM 767 C CA . ILE A 1 97 ? 0.963 -2.651 -12.829 1.00 86.75 97 ILE A CA 1
ATOM 768 C C . ILE A 1 97 ? 1.829 -2.106 -11.698 1.00 86.75 97 ILE A C 1
ATOM 770 O O . ILE A 1 97 ? 2.738 -1.309 -11.926 1.00 86.75 97 ILE A O 1
ATOM 774 N N . GLY A 1 98 ? 1.570 -2.591 -10.484 1.00 87.00 98 GLY A N 1
ATOM 775 C CA . GLY A 1 98 ? 2.374 -2.342 -9.292 1.00 87.00 98 GLY A CA 1
ATOM 776 C C . GLY A 1 98 ? 3.291 -3.521 -8.996 1.00 87.00 98 GLY A C 1
ATOM 777 O O . GLY A 1 98 ? 2.926 -4.665 -9.253 1.00 87.00 98 GLY A O 1
ATOM 778 N N . GLN A 1 99 ? 4.478 -3.272 -8.448 1.00 86.62 99 GLN A N 1
ATOM 779 C CA . GLN A 1 99 ? 5.370 -4.348 -8.015 1.00 86.62 99 GLN A CA 1
ATOM 780 C C . GLN A 1 99 ? 5.387 -4.454 -6.502 1.00 86.62 99 GLN A C 1
ATOM 782 O O . GLN A 1 99 ? 5.526 -3.447 -5.810 1.00 86.62 99 GLN A O 1
ATOM 787 N N . ILE A 1 100 ? 5.311 -5.680 -6.002 1.00 87.81 100 ILE A N 1
ATOM 788 C CA . ILE A 1 100 ? 5.454 -5.965 -4.580 1.00 87.81 100 ILE A CA 1
ATOM 789 C C . ILE A 1 100 ? 6.385 -7.153 -4.380 1.00 87.81 100 ILE A C 1
ATOM 791 O O . ILE A 1 100 ? 6.376 -8.098 -5.167 1.00 87.81 100 ILE A O 1
ATOM 795 N N . GLU A 1 101 ? 7.202 -7.107 -3.335 1.00 88.00 101 GLU A N 1
ATOM 796 C CA . GLU A 1 101 ? 8.061 -8.229 -2.966 1.00 88.00 101 GLU A CA 1
ATOM 797 C C . GLU A 1 101 ? 7.225 -9.474 -2.643 1.00 88.00 101 GLU A C 1
ATOM 799 O O . GLU A 1 101 ? 6.158 -9.386 -2.029 1.00 88.00 101 GLU A O 1
ATOM 804 N N . ALA A 1 102 ? 7.717 -10.638 -3.067 1.00 90.31 102 ALA A N 1
ATOM 805 C CA . ALA A 1 102 ? 6.951 -11.874 -3.041 1.00 90.31 102 ALA A CA 1
ATOM 806 C C . ALA A 1 102 ? 6.663 -12.369 -1.622 1.00 90.31 102 ALA A C 1
ATOM 808 O O . ALA A 1 102 ? 5.520 -12.701 -1.313 1.00 90.31 102 ALA A O 1
ATOM 809 N N . ASP A 1 103 ? 7.674 -12.385 -0.754 1.00 88.94 103 ASP A N 1
ATOM 810 C CA . ASP A 1 103 ? 7.526 -12.936 0.594 1.00 88.94 103 ASP A CA 1
ATOM 811 C C . ASP A 1 103 ? 6.600 -12.083 1.488 1.00 88.94 103 ASP A C 1
ATOM 813 O O . ASP A 1 103 ? 5.702 -12.664 2.108 1.00 88.94 103 ASP A O 1
ATOM 817 N N . PRO A 1 104 ? 6.710 -10.733 1.524 1.00 88.94 104 PRO A N 1
ATOM 818 C CA . PRO A 1 104 ? 5.732 -9.912 2.234 1.00 88.94 104 PRO A CA 1
ATOM 819 C C . PRO A 1 104 ? 4.315 -10.091 1.686 1.00 88.94 104 PRO A C 1
ATOM 821 O O . PRO A 1 104 ? 3.376 -10.245 2.458 1.00 88.94 104 PRO A O 1
ATOM 824 N N . TRP A 1 105 ? 4.144 -10.139 0.363 1.00 92.38 105 TRP A N 1
ATOM 825 C CA . TRP A 1 105 ? 2.830 -10.330 -0.251 1.00 92.38 105 TRP A CA 1
ATOM 826 C C . TRP A 1 105 ? 2.178 -11.666 0.132 1.00 92.38 105 TRP A C 1
ATOM 828 O O . TRP A 1 105 ? 1.017 -11.701 0.542 1.00 92.38 105 TRP A O 1
ATOM 838 N N . GLU A 1 106 ? 2.933 -12.765 0.071 1.00 92.69 106 GLU A N 1
ATOM 839 C CA . GLU A 1 106 ? 2.466 -14.077 0.526 1.00 92.69 106 GLU A CA 1
ATOM 840 C C . GLU A 1 106 ? 2.086 -14.055 2.014 1.00 92.69 106 GLU A C 1
ATOM 842 O O . GLU A 1 106 ? 1.097 -14.675 2.413 1.00 92.69 106 GLU A O 1
ATOM 847 N N . TYR A 1 107 ? 2.831 -13.318 2.841 1.00 91.38 107 TYR A N 1
ATOM 848 C CA . TYR A 1 107 ? 2.493 -13.124 4.248 1.00 91.38 107 TYR A CA 1
ATOM 849 C C . TYR A 1 107 ? 1.209 -12.306 4.441 1.00 91.38 107 TYR A C 1
ATOM 851 O O . TYR A 1 107 ? 0.359 -12.688 5.246 1.00 91.38 107 TYR A O 1
ATOM 859 N N . TYR A 1 108 ? 1.009 -11.237 3.672 1.00 93.31 108 TYR A N 1
ATOM 860 C CA . TYR A 1 108 ? -0.204 -10.420 3.732 1.00 93.31 108 TYR A CA 1
ATOM 861 C C . TYR A 1 108 ? -1.456 -11.230 3.386 1.00 93.31 108 TYR A C 1
ATOM 863 O O . TYR A 1 108 ? -2.462 -11.143 4.093 1.00 93.31 108 TYR A O 1
ATOM 871 N N . LEU A 1 109 ? -1.374 -12.093 2.370 1.00 93.88 109 LEU A N 1
ATOM 872 C CA . LEU A 1 109 ? -2.450 -13.029 2.038 1.00 93.88 109 LEU A CA 1
ATOM 873 C C . LEU A 1 109 ? -2.717 -14.025 3.174 1.00 93.88 109 LEU A C 1
ATOM 875 O O . LEU A 1 109 ? -3.874 -14.310 3.479 1.00 93.88 109 LEU A O 1
ATOM 879 N N . ARG A 1 110 ? -1.676 -14.532 3.850 1.00 92.50 110 ARG A N 1
ATOM 880 C CA . ARG A 1 110 ? -1.846 -15.412 5.024 1.00 92.50 110 ARG A CA 1
ATOM 881 C C . ARG A 1 110 ? -2.540 -14.700 6.178 1.00 92.50 110 ARG A C 1
ATOM 883 O O . ARG A 1 110 ? -3.461 -15.275 6.752 1.00 92.50 110 ARG A O 1
ATOM 890 N N . LEU A 1 111 ? -2.133 -13.469 6.500 1.00 90.81 111 LEU A N 1
ATOM 891 C CA . LEU A 1 111 ? -2.799 -12.660 7.522 1.00 90.81 111 LEU A CA 1
ATOM 892 C C . LEU A 1 111 ? -4.276 -12.470 7.176 1.00 90.81 111 LEU A C 1
ATOM 894 O O . LEU A 1 111 ? -5.143 -12.715 8.014 1.00 90.81 111 LEU A O 1
ATOM 898 N N . ARG A 1 112 ? -4.573 -12.117 5.922 1.00 91.50 112 ARG A N 1
ATOM 899 C CA . ARG A 1 112 ? -5.953 -11.929 5.481 1.00 91.50 112 ARG A CA 1
ATOM 900 C C . ARG A 1 112 ? -6.778 -13.213 5.589 1.00 91.50 112 ARG A C 1
ATOM 902 O O . ARG A 1 112 ? -7.888 -13.174 6.115 1.00 91.50 112 ARG A O 1
ATOM 909 N N . ASN A 1 113 ? -6.221 -14.348 5.170 1.00 91.25 113 ASN A N 1
ATOM 910 C CA . ASN A 1 113 ? -6.860 -15.663 5.286 1.00 91.25 113 ASN A CA 1
ATOM 911 C C . ASN A 1 113 ? -7.073 -16.101 6.744 1.00 91.25 113 ASN A C 1
ATOM 913 O O . ASN A 1 113 ? -7.984 -16.877 7.021 1.00 91.25 113 ASN A O 1
ATOM 917 N N . ALA A 1 114 ? -6.269 -15.589 7.678 1.00 90.81 114 ALA A N 1
ATOM 918 C CA . ALA A 1 114 ? -6.456 -15.782 9.114 1.00 90.81 114 ALA A CA 1
ATOM 919 C C . ALA A 1 114 ? -7.540 -14.865 9.722 1.00 90.81 114 ALA A C 1
ATOM 921 O O . ALA A 1 114 ? -7.774 -14.913 10.927 1.00 90.81 114 ALA A O 1
ATOM 922 N N . GLY A 1 115 ? -8.211 -14.042 8.909 1.00 89.62 115 GLY A N 1
ATOM 923 C CA . GLY A 1 115 ? -9.277 -13.137 9.345 1.00 89.62 115 GLY A CA 1
ATOM 924 C C . GLY A 1 115 ? -8.789 -11.761 9.798 1.00 89.62 115 GLY A C 1
ATOM 925 O O . GLY A 1 115 ? -9.597 -10.943 10.234 1.00 89.62 115 GLY A O 1
ATOM 926 N N . GLU A 1 116 ? -7.496 -11.470 9.670 1.00 89.81 116 GLU A N 1
ATOM 927 C CA . GLU A 1 116 ? -6.948 -10.163 10.024 1.00 89.81 116 GLU A CA 1
ATOM 928 C C . GLU A 1 116 ? -7.411 -9.088 9.028 1.00 89.81 116 GLU A C 1
ATOM 930 O O . GLU A 1 116 ? -7.546 -9.330 7.820 1.00 89.81 116 GLU A O 1
ATOM 935 N N . ARG A 1 117 ? -7.634 -7.869 9.531 1.00 91.06 117 ARG A N 1
ATOM 936 C CA . ARG A 1 117 ? -7.899 -6.686 8.701 1.00 91.06 117 ARG A CA 1
ATOM 937 C C . ARG A 1 117 ? -6.570 -6.022 8.371 1.00 91.06 117 ARG A C 1
ATOM 939 O O . ARG A 1 117 ? -6.074 -5.213 9.147 1.00 91.06 117 ARG A O 1
ATOM 946 N N . LEU A 1 118 ? -5.981 -6.401 7.242 1.00 92.62 118 LEU A N 1
ATOM 947 C CA . LEU A 1 118 ? -4.761 -5.799 6.708 1.00 92.62 118 LEU A CA 1
ATOM 948 C C . LEU A 1 118 ? -5.083 -5.078 5.407 1.00 92.62 118 LEU A C 1
ATOM 950 O O . LEU A 1 118 ? -5.358 -5.760 4.426 1.00 92.62 118 LEU A O 1
ATOM 954 N N . ALA A 1 119 ? -5.026 -3.749 5.380 1.00 93.44 119 ALA A N 1
ATOM 955 C CA . ALA A 1 119 ? -5.136 -2.998 4.132 1.00 93.44 119 ALA A CA 1
ATOM 956 C C . ALA A 1 119 ? -3.755 -2.620 3.592 1.00 93.44 119 ALA A C 1
ATOM 958 O O . ALA A 1 119 ? -2.850 -2.239 4.340 1.00 93.44 119 ALA A O 1
ATOM 959 N N . LEU A 1 120 ? -3.615 -2.736 2.274 1.00 94.00 120 LEU A N 1
ATOM 960 C CA . LEU A 1 120 ? -2.453 -2.276 1.534 1.00 94.00 120 LEU A CA 1
ATOM 961 C C . LEU A 1 120 ? -2.764 -0.921 0.933 1.00 94.00 120 LEU A C 1
ATOM 963 O O . LEU A 1 120 ? -3.649 -0.792 0.090 1.00 94.00 120 LEU A O 1
ATOM 967 N N . PHE A 1 121 ? -1.988 0.068 1.344 1.00 92.50 121 PHE A N 1
ATOM 968 C CA . PHE A 1 121 ? -2.032 1.398 0.783 1.00 92.50 121 PHE A CA 1
ATOM 969 C C . PHE A 1 121 ? -0.908 1.525 -0.244 1.00 92.50 121 PHE A C 1
ATOM 971 O O . PHE A 1 121 ? 0.274 1.423 0.088 1.00 92.50 121 PHE A O 1
ATOM 978 N N . ILE A 1 122 ? -1.268 1.721 -1.508 1.00 91.44 122 ILE A N 1
ATOM 979 C CA . ILE A 1 122 ? -0.326 1.752 -2.622 1.00 91.44 122 ILE A CA 1
ATOM 980 C C . ILE A 1 122 ? -0.342 3.139 -3.248 1.00 91.44 122 ILE A C 1
ATOM 982 O O . ILE A 1 122 ? -1.308 3.536 -3.898 1.00 91.44 122 ILE A O 1
ATOM 986 N N . TYR A 1 123 ? 0.770 3.853 -3.100 1.00 89.25 123 TYR A N 1
ATOM 987 C CA . TYR A 1 123 ? 1.055 5.008 -3.935 1.00 89.25 123 TYR A CA 1
ATOM 988 C C . TYR A 1 123 ? 1.728 4.554 -5.233 1.00 89.25 123 TYR A C 1
ATOM 990 O O . TYR A 1 123 ? 2.759 3.876 -5.211 1.00 89.25 123 TYR A O 1
ATOM 998 N N . CYS A 1 124 ? 1.149 4.928 -6.369 1.00 85.69 124 CYS A N 1
ATOM 999 C CA . CYS A 1 124 ? 1.678 4.628 -7.690 1.00 85.69 124 CYS A CA 1
ATOM 1000 C C . CYS A 1 124 ? 1.724 5.899 -8.538 1.00 85.69 124 CYS A C 1
ATOM 1002 O O . CYS A 1 124 ? 0.698 6.403 -8.991 1.00 85.69 124 CYS A O 1
ATOM 1004 N N . SER A 1 125 ? 2.927 6.421 -8.768 1.00 79.81 125 SER A N 1
ATOM 1005 C CA . SER A 1 125 ? 3.110 7.754 -9.353 1.00 79.81 125 SER A CA 1
ATOM 1006 C C . SER A 1 125 ? 2.761 7.841 -10.847 1.00 79.81 125 SER A C 1
ATOM 1008 O O . SER A 1 125 ? 2.617 8.938 -11.387 1.00 79.81 125 SER A O 1
ATOM 1010 N N . PHE A 1 126 ? 2.618 6.693 -11.511 1.00 77.88 126 PHE A N 1
ATOM 1011 C CA . PHE A 1 126 ? 2.378 6.564 -12.949 1.00 77.88 126 PHE A CA 1
ATOM 1012 C C . PHE A 1 126 ? 1.000 5.973 -13.298 1.00 77.88 126 PHE A C 1
ATOM 1014 O O . PHE A 1 126 ? 0.638 5.902 -14.473 1.00 77.88 126 PHE A O 1
ATOM 1021 N N . HIS A 1 127 ? 0.228 5.558 -12.292 1.00 83.06 127 HIS A N 1
ATOM 1022 C CA . HIS A 1 127 ? -1.150 5.107 -12.461 1.00 83.06 127 HIS A CA 1
ATOM 1023 C C . HIS A 1 127 ? -2.108 6.304 -12.455 1.00 83.06 127 HIS A C 1
ATOM 1025 O O . HIS A 1 127 ? -1.831 7.327 -11.826 1.00 83.06 127 HIS A O 1
ATOM 1031 N N . SER A 1 128 ? -3.252 6.187 -13.138 1.00 79.62 128 SER A N 1
ATOM 1032 C CA . SER A 1 128 ? -4.230 7.284 -13.218 1.00 79.62 128 SER A CA 1
ATOM 1033 C C . SER A 1 128 ? -4.864 7.631 -11.872 1.00 79.62 128 SER A C 1
ATOM 1035 O O . SER A 1 128 ? -5.208 8.779 -11.607 1.00 79.62 128 SER A O 1
ATOM 1037 N N . ARG A 1 129 ? -4.960 6.635 -10.989 1.00 85.88 129 ARG A N 1
ATOM 1038 C CA . ARG A 1 129 ? -5.427 6.768 -9.607 1.00 85.88 129 ARG A CA 1
ATOM 1039 C C . ARG A 1 129 ? -4.217 6.590 -8.685 1.00 85.88 129 ARG A C 1
ATOM 1041 O O . ARG A 1 129 ? -3.857 5.447 -8.401 1.00 85.88 129 ARG A O 1
ATOM 1048 N N . PRO A 1 130 ? -3.539 7.672 -8.273 1.00 81.31 130 PRO A N 1
ATOM 1049 C CA . PRO A 1 130 ? -2.217 7.568 -7.657 1.00 81.31 130 PRO A CA 1
ATOM 1050 C C . PRO A 1 130 ? -2.218 6.980 -6.250 1.00 81.31 130 PRO A C 1
ATOM 1052 O O . PRO A 1 130 ? -1.198 6.444 -5.836 1.00 81.31 130 PRO A O 1
ATOM 1055 N N . LEU A 1 131 ? -3.326 7.080 -5.513 1.00 89.44 131 LEU A N 1
ATOM 1056 C CA . LEU A 1 131 ? -3.454 6.526 -4.165 1.00 89.44 131 LEU A CA 1
ATOM 1057 C C . LEU A 1 131 ? -4.556 5.473 -4.168 1.00 89.44 131 LEU A C 1
ATOM 1059 O O . LEU A 1 131 ? -5.748 5.784 -4.258 1.00 89.44 131 LEU A O 1
ATOM 1063 N N . LEU A 1 132 ? -4.123 4.223 -4.101 1.00 92.69 132 LEU A N 1
ATOM 1064 C CA . LEU A 1 132 ? -4.965 3.039 -4.094 1.00 92.69 132 LEU A CA 1
ATOM 1065 C C . LEU A 1 132 ? -4.945 2.432 -2.702 1.00 92.69 132 LEU A C 1
ATOM 1067 O O . LEU A 1 132 ? -3.919 2.464 -2.022 1.00 92.69 132 LEU A O 1
ATOM 1071 N N . CYS A 1 133 ? -6.065 1.868 -2.279 1.00 94.44 133 CYS A N 1
ATOM 1072 C CA . CYS A 1 133 ? -6.124 1.182 -1.002 1.00 94.44 133 CYS A CA 1
ATOM 1073 C C . CYS A 1 133 ? -7.145 0.070 -1.061 1.00 94.44 133 CYS A C 1
ATOM 1075 O O . CYS A 1 133 ? -8.276 0.302 -1.481 1.00 94.44 133 CYS A O 1
ATOM 1077 N N . ASP A 1 134 ? -6.746 -1.124 -0.638 1.00 96.00 134 ASP A N 1
ATOM 1078 C CA . ASP A 1 134 ? -7.669 -2.246 -0.550 1.00 96.00 134 ASP A CA 1
ATOM 1079 C C . ASP A 1 134 ? -7.084 -3.402 0.286 1.00 96.00 134 ASP A C 1
ATOM 1081 O O . ASP A 1 134 ? -5.921 -3.372 0.704 1.00 96.00 134 ASP A O 1
ATOM 1085 N N . TYR A 1 135 ? -7.883 -4.435 0.541 1.00 95.50 135 TYR A N 1
ATOM 1086 C CA . TYR A 1 135 ? -7.450 -5.659 1.207 1.00 95.50 135 TYR A CA 1
ATOM 1087 C C . TYR A 1 135 ? -6.773 -6.616 0.211 1.00 95.50 135 TYR A C 1
ATOM 1089 O O . TYR A 1 135 ? -7.355 -6.887 -0.835 1.00 95.50 135 TYR A O 1
ATOM 1097 N N . PRO A 1 136 ? -5.589 -7.181 0.522 1.00 94.38 136 PRO A N 1
ATOM 1098 C CA . PRO A 1 136 ? -4.881 -8.081 -0.382 1.00 94.38 136 PRO A CA 1
ATOM 1099 C C . PRO A 1 136 ? -5.728 -9.311 -0.710 1.00 94.38 136 PRO A C 1
ATOM 1101 O O . PRO A 1 136 ? -6.154 -10.036 0.193 1.00 94.38 136 PRO A O 1
ATOM 1104 N N . ILE A 1 137 ? -5.905 -9.572 -2.004 1.00 94.56 137 ILE A N 1
ATOM 1105 C CA . ILE A 1 137 ? -6.551 -10.776 -2.536 1.00 94.56 137 ILE A CA 1
ATOM 1106 C C . ILE A 1 137 ? -5.694 -11.390 -3.648 1.00 94.56 137 ILE A C 1
ATOM 1108 O O . ILE A 1 137 ? -4.821 -10.736 -4.221 1.00 94.56 137 ILE A O 1
ATOM 1112 N N . THR A 1 138 ? -5.902 -12.673 -3.938 1.00 92.38 138 THR A N 1
ATOM 1113 C CA . THR A 1 138 ? -5.025 -13.422 -4.859 1.00 92.38 138 THR A CA 1
ATOM 1114 C C . THR A 1 138 ? -5.207 -12.967 -6.308 1.00 92.38 138 THR A C 1
ATOM 1116 O O . THR A 1 138 ? -4.260 -12.988 -7.088 1.00 92.38 138 THR A O 1
ATOM 1119 N N . GLU A 1 139 ? -6.402 -12.498 -6.643 1.00 94.19 139 GLU A N 1
ATOM 1120 C CA . GLU A 1 139 ? -6.867 -12.089 -7.966 1.00 94.19 139 GLU A CA 1
ATOM 1121 C C . GLU A 1 139 ? -6.117 -10.876 -8.528 1.00 94.19 139 GLU A C 1
ATOM 1123 O O . GLU A 1 139 ? -6.079 -10.684 -9.742 1.00 94.19 139 GLU A O 1
ATOM 1128 N N . TRP A 1 140 ? -5.454 -10.093 -7.671 1.00 92.81 140 TRP A N 1
ATOM 1129 C CA . TRP A 1 140 ? -4.592 -9.001 -8.120 1.00 92.81 140 TRP A CA 1
ATOM 1130 C C . TRP A 1 140 ? -3.334 -9.500 -8.831 1.00 92.81 140 TRP A C 1
ATOM 1132 O O . TRP A 1 140 ? -2.695 -8.732 -9.542 1.00 92.81 140 TRP A O 1
ATOM 1142 N N . GLN A 1 141 ? -2.921 -10.753 -8.618 1.00 91.81 141 GLN A N 1
ATOM 1143 C CA . GLN A 1 141 ? -1.674 -11.274 -9.171 1.00 91.81 141 GLN A CA 1
ATOM 1144 C C . GLN A 1 141 ? -1.801 -11.542 -10.673 1.00 91.81 141 GLN A C 1
ATOM 1146 O O . GLN A 1 141 ? -2.475 -12.470 -11.107 1.00 91.81 141 GLN A O 1
ATOM 1151 N N . GLU A 1 142 ? -1.048 -10.791 -11.470 1.00 86.25 142 GLU A N 1
ATOM 1152 C CA . GLU A 1 142 ? -0.991 -10.947 -12.934 1.00 86.25 142 GLU A CA 1
ATOM 1153 C C . GLU A 1 142 ? 0.036 -11.977 -13.395 1.00 86.25 142 GLU A C 1
ATOM 1155 O O . GLU A 1 142 ? 0.103 -12.369 -14.560 1.00 86.25 142 GLU A O 1
ATOM 1160 N N . SER A 1 143 ? 0.921 -12.373 -12.490 1.00 79.75 143 SER A N 1
ATOM 1161 C CA . SER A 1 143 ? 2.054 -13.220 -12.819 1.00 79.75 143 SER A CA 1
ATOM 1162 C C . SER A 1 143 ? 2.391 -14.134 -11.661 1.00 79.75 143 SER A C 1
ATOM 1164 O O . SER A 1 143 ? 2.182 -13.798 -10.499 1.00 79.75 143 SER A O 1
ATOM 1166 N N . THR A 1 144 ? 2.979 -15.277 -11.991 1.00 86.62 144 THR A N 1
ATOM 1167 C CA . THR A 1 144 ? 3.677 -16.104 -11.011 1.00 86.62 144 THR A CA 1
ATOM 1168 C C . THR A 1 144 ? 4.878 -15.352 -10.448 1.00 86.62 144 THR A C 1
ATOM 1170 O O . THR A 1 144 ? 5.425 -14.485 -11.129 1.00 86.62 144 THR A O 1
ATOM 1173 N N . ARG A 1 145 ? 5.351 -15.760 -9.266 1.00 90.44 145 ARG A N 1
ATOM 1174 C CA . ARG A 1 145 ? 6.565 -15.246 -8.617 1.00 90.44 145 ARG A CA 1
ATOM 1175 C C . ARG A 1 145 ? 7.700 -15.044 -9.626 1.00 90.44 145 ARG A C 1
ATOM 1177 O O . ARG A 1 145 ? 8.148 -15.995 -10.271 1.00 90.44 145 ARG A O 1
ATOM 1184 N N . GLN A 1 146 ? 8.147 -13.803 -9.778 1.00 84.62 146 GLN A N 1
ATOM 1185 C CA . GLN A 1 146 ? 9.194 -13.414 -10.718 1.00 84.62 146 GLN A CA 1
ATOM 1186 C C . GLN A 1 146 ? 10.487 -13.114 -9.963 1.00 84.62 146 GLN A C 1
ATOM 1188 O O . GLN A 1 146 ? 10.461 -12.544 -8.878 1.00 84.62 146 GLN A O 1
ATOM 1193 N N . LYS A 1 147 ? 11.634 -13.460 -10.556 1.00 79.81 147 LYS A N 1
ATOM 1194 C CA . LYS A 1 147 ? 12.953 -13.123 -10.000 1.00 79.81 147 LYS A CA 1
ATOM 1195 C C . LYS A 1 147 ? 13.508 -11.882 -10.680 1.00 79.81 147 LYS A C 1
ATOM 1197 O O . LYS A 1 147 ? 13.562 -11.836 -11.914 1.00 79.81 147 LYS A O 1
ATOM 1202 N N . VAL A 1 148 ? 13.990 -10.899 -9.916 1.00 67.88 148 VAL A N 1
ATOM 1203 C CA . VAL A 1 148 ? 14.847 -9.856 -10.497 1.00 67.88 148 VAL A CA 1
ATOM 1204 C C . VAL A 1 148 ? 16.169 -10.522 -10.870 1.00 67.88 148 VAL A C 1
ATOM 1206 O O . VAL A 1 148 ? 16.955 -10.891 -10.001 1.00 67.88 148 VAL A O 1
ATOM 1209 N N . ARG A 1 149 ? 16.432 -10.704 -12.169 1.00 56.69 149 ARG A N 1
ATOM 1210 C CA . ARG A 1 149 ? 17.767 -11.094 -12.641 1.00 56.69 149 ARG A CA 1
ATOM 1211 C C . ARG A 1 149 ? 18.693 -9.886 -12.513 1.00 56.69 149 ARG A C 1
ATOM 1213 O O . ARG A 1 149 ? 18.905 -9.167 -13.484 1.00 56.69 149 ARG A O 1
ATOM 1220 N N . ALA A 1 150 ? 19.217 -9.640 -11.318 1.00 49.91 150 ALA A N 1
ATOM 1221 C CA . ALA A 1 150 ? 20.389 -8.791 -11.185 1.00 49.91 150 ALA A CA 1
ATOM 1222 C C . ALA A 1 150 ? 21.593 -9.537 -11.787 1.00 49.91 150 ALA A C 1
ATOM 1224 O O . ALA A 1 150 ? 21.727 -10.753 -11.645 1.00 49.91 150 ALA A O 1
ATOM 1225 N N . THR A 1 151 ? 22.458 -8.814 -12.496 1.00 44.28 151 THR A N 1
ATOM 1226 C CA . THR A 1 151 ? 23.798 -9.276 -12.889 1.00 44.28 151 THR A CA 1
ATOM 1227 C C . THR A 1 151 ? 24.534 -9.893 -11.691 1.00 44.28 151 THR A C 1
ATOM 1229 O O . THR A 1 151 ? 24.279 -9.471 -10.569 1.00 44.28 151 THR A O 1
ATOM 1232 N N . GLN A 1 152 ? 25.427 -10.862 -11.953 1.00 42.09 152 GLN A N 1
ATOM 1233 C CA . GLN A 1 152 ? 26.140 -11.832 -11.077 1.00 42.09 152 GLN A CA 1
ATOM 1234 C C . GLN A 1 152 ? 26.528 -11.479 -9.612 1.00 42.09 152 GLN A C 1
ATOM 1236 O O . GLN A 1 152 ? 27.050 -12.349 -8.922 1.00 42.09 152 GLN A O 1
ATOM 1241 N N . THR A 1 153 ? 26.292 -10.273 -9.104 1.00 47.44 153 THR A N 1
ATOM 1242 C CA . THR A 1 153 ? 26.691 -9.794 -7.770 1.00 47.44 153 THR A CA 1
ATOM 1243 C C . THR A 1 153 ? 25.588 -9.064 -6.983 1.00 47.44 153 THR A C 1
ATOM 1245 O O . THR A 1 153 ? 25.853 -8.610 -5.873 1.00 47.44 153 THR A O 1
ATOM 1248 N N . GLY A 1 154 ? 24.363 -8.930 -7.509 1.00 45.88 154 GLY A 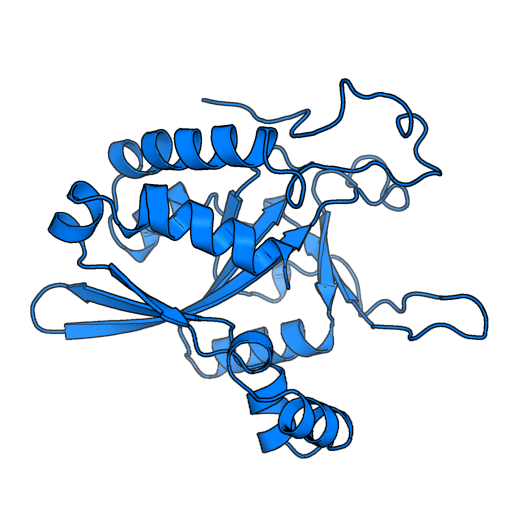N 1
ATOM 1249 C CA . GLY A 1 154 ? 23.263 -8.228 -6.826 1.00 45.88 154 GLY A CA 1
ATOM 1250 C C . GLY A 1 154 ? 22.311 -9.146 -6.050 1.00 45.88 154 GLY A C 1
ATOM 1251 O O . GLY A 1 154 ? 22.011 -10.249 -6.502 1.00 45.88 154 GLY A O 1
ATOM 1252 N N . SER A 1 155 ? 21.792 -8.666 -4.912 1.00 49.50 155 SER A N 1
ATOM 1253 C CA . SER A 1 155 ? 20.670 -9.304 -4.205 1.00 49.50 155 SER A CA 1
ATOM 1254 C C . SER A 1 155 ? 19.454 -9.374 -5.134 1.00 49.50 155 SER A C 1
ATOM 1256 O O . SER A 1 155 ? 19.007 -8.349 -5.653 1.00 49.50 155 SER A O 1
ATOM 1258 N N . SER A 1 156 ? 18.948 -10.580 -5.390 1.00 63.84 156 SER A N 1
ATOM 1259 C CA . SER A 1 156 ? 17.718 -10.784 -6.152 1.00 63.84 156 SER A CA 1
ATOM 1260 C C . SER A 1 156 ? 16.551 -10.932 -5.185 1.00 63.84 156 SER A C 1
ATOM 1262 O O . SER A 1 156 ? 16.453 -11.952 -4.503 1.00 63.84 156 SER A O 1
ATOM 1264 N N . THR A 1 157 ? 15.658 -9.947 -5.157 1.00 78.31 157 THR A N 1
ATOM 1265 C CA . THR A 1 157 ? 14.384 -10.058 -4.440 1.00 78.31 157 THR A CA 1
ATOM 1266 C C . THR A 1 157 ? 13.314 -10.539 -5.410 1.00 78.31 157 THR A C 1
ATOM 1268 O O . THR A 1 157 ? 13.152 -9.985 -6.503 1.00 78.31 157 THR A O 1
ATOM 1271 N N . ASP A 1 158 ? 12.609 -11.601 -5.040 1.00 88.00 158 ASP A N 1
ATOM 1272 C CA . ASP A 1 158 ? 11.476 -12.088 -5.820 1.00 88.00 158 ASP A CA 1
ATOM 1273 C C . ASP A 1 158 ? 10.280 -11.142 -5.651 1.00 88.00 158 ASP A C 1
ATOM 1275 O O . ASP A 1 158 ? 10.104 -10.529 -4.598 1.00 88.00 158 ASP A O 1
ATOM 1279 N N . TYR A 1 159 ? 9.442 -11.021 -6.677 1.00 88.50 159 TYR A N 1
ATOM 1280 C CA . TYR A 1 159 ? 8.308 -10.098 -6.686 1.00 88.50 159 TYR A CA 1
ATOM 1281 C C . TYR A 1 159 ? 7.094 -10.666 -7.425 1.00 88.50 159 TYR A C 1
ATOM 1283 O O . TYR A 1 159 ? 7.212 -11.581 -8.245 1.00 88.50 159 TYR A O 1
ATOM 1291 N N . TYR A 1 160 ? 5.935 -10.067 -7.164 1.00 90.62 160 TYR A N 1
ATOM 1292 C CA . TYR A 1 160 ? 4.719 -10.201 -7.958 1.00 90.62 160 TYR A CA 1
ATOM 1293 C C . TYR A 1 160 ? 4.401 -8.877 -8.654 1.00 90.62 160 TYR A C 1
ATOM 1295 O O . TYR A 1 160 ? 4.661 -7.794 -8.123 1.00 90.62 160 TYR A O 1
ATOM 1303 N N . ASN A 1 161 ? 3.825 -8.977 -9.849 1.00 89.44 161 ASN A N 1
ATOM 1304 C CA . ASN A 1 161 ? 3.149 -7.860 -10.496 1.00 89.44 161 ASN A CA 1
ATOM 1305 C C . ASN A 1 161 ? 1.667 -7.911 -10.124 1.00 89.44 161 ASN A C 1
ATOM 1307 O O . ASN A 1 161 ? 1.026 -8.950 -10.309 1.00 89.44 161 ASN A O 1
ATOM 1311 N N . LEU A 1 162 ? 1.157 -6.799 -9.610 1.00 91.50 162 LEU A N 1
ATOM 1312 C CA . LEU A 1 162 ? -0.231 -6.622 -9.212 1.00 91.50 162 LEU A CA 1
ATOM 1313 C C . LEU A 1 162 ? -0.971 -5.773 -10.246 1.00 91.50 162 LEU A C 1
ATOM 1315 O O . LEU A 1 162 ? -0.458 -4.728 -10.650 1.00 91.50 162 LEU A O 1
ATOM 1319 N N . ASP A 1 163 ? -2.171 -6.194 -10.630 1.00 91.81 163 ASP A N 1
ATOM 1320 C CA . ASP A 1 163 ? -3.108 -5.391 -11.411 1.00 91.81 163 ASP A CA 1
ATOM 1321 C C . ASP A 1 163 ? -3.746 -4.312 -10.538 1.00 91.81 163 ASP A C 1
ATOM 1323 O O . ASP A 1 163 ? -4.655 -4.559 -9.747 1.00 91.81 163 ASP A O 1
ATOM 1327 N N . LEU A 1 164 ? -3.271 -3.082 -10.710 1.00 91.31 164 LEU A N 1
ATOM 1328 C CA . LEU A 1 164 ? -3.757 -1.926 -9.971 1.00 91.31 164 LEU A CA 1
ATOM 1329 C C . LEU A 1 164 ? -5.165 -1.503 -10.397 1.00 91.31 164 LEU A C 1
ATOM 1331 O O . LEU A 1 164 ? -5.812 -0.748 -9.669 1.00 91.31 164 LEU A O 1
ATOM 1335 N N . THR A 1 165 ? -5.672 -1.980 -11.542 1.00 89.94 165 THR A N 1
ATOM 1336 C CA . THR A 1 165 ? -7.033 -1.643 -11.985 1.00 89.94 165 THR A CA 1
ATOM 1337 C C . THR A 1 165 ? -8.099 -2.200 -11.047 1.00 89.94 165 THR A C 1
ATOM 1339 O O . THR A 1 165 ? -9.143 -1.572 -10.883 1.00 89.94 165 THR A O 1
ATOM 1342 N N . GLN A 1 166 ? -7.794 -3.303 -10.360 1.00 91.88 166 GLN A N 1
ATOM 1343 C CA . GLN A 1 166 ? -8.712 -3.984 -9.451 1.00 91.88 166 GLN A CA 1
ATOM 1344 C C . GLN A 1 166 ? -8.850 -3.302 -8.086 1.00 91.88 166 GLN A C 1
ATOM 1346 O O . GLN A 1 166 ? -9.800 -3.582 -7.362 1.00 91.88 166 GLN A O 1
ATOM 1351 N N . LEU A 1 167 ? -7.917 -2.420 -7.722 1.00 93.56 167 LEU A N 1
ATOM 1352 C CA . LEU A 1 167 ? -7.933 -1.754 -6.424 1.00 93.56 167 LEU A CA 1
ATOM 1353 C C . LEU A 1 167 ? -8.855 -0.538 -6.458 1.00 93.56 167 LEU A C 1
ATOM 1355 O O . LEU A 1 167 ? -8.892 0.213 -7.442 1.00 93.56 167 LEU A O 1
ATOM 1359 N N . ARG A 1 168 ? -9.550 -0.303 -5.346 1.00 94.88 168 ARG A N 1
ATOM 1360 C CA . ARG A 1 168 ? -10.278 0.943 -5.093 1.00 94.88 168 ARG A CA 1
ATOM 1361 C C . ARG A 1 168 ? -9.316 2.120 -4.934 1.00 94.88 168 ARG A C 1
ATOM 1363 O O . ARG A 1 168 ? -8.156 1.963 -4.537 1.00 94.88 168 ARG A O 1
ATOM 1370 N N . THR A 1 169 ? -9.800 3.328 -5.231 1.00 92.25 169 THR A N 1
ATOM 1371 C CA . THR A 1 169 ? -9.097 4.531 -4.763 1.00 92.25 169 THR A CA 1
ATOM 1372 C C . THR A 1 169 ? -9.139 4.575 -3.246 1.00 92.25 169 THR A C 1
ATOM 1374 O O . THR A 1 169 ? -10.045 4.023 -2.619 1.00 92.25 169 THR A O 1
ATOM 1377 N N . PHE A 1 170 ? -8.187 5.276 -2.641 1.00 90.94 170 PHE A N 1
ATOM 1378 C CA . PHE A 1 170 ? -8.197 5.435 -1.195 1.00 90.94 170 PHE A CA 1
ATOM 1379 C C . PHE A 1 170 ? -9.519 6.022 -0.667 1.00 90.94 170 PHE A C 1
ATOM 1381 O O . PHE A 1 170 ? -10.094 5.472 0.263 1.00 90.94 170 PHE A O 1
ATOM 1388 N N . SER A 1 171 ? -10.062 7.070 -1.291 1.00 90.94 171 SER A N 1
ATOM 1389 C CA . SER A 1 171 ? -11.353 7.643 -0.884 1.00 90.94 171 SER A CA 1
ATOM 1390 C C . SER A 1 171 ? -12.520 6.658 -0.982 1.00 90.94 171 SER A C 1
ATOM 1392 O O . SER A 1 171 ? -13.368 6.632 -0.095 1.00 90.94 171 SER A O 1
ATOM 1394 N N . GLN A 1 172 ? -12.566 5.838 -2.038 1.00 94.38 172 GLN A N 1
ATOM 1395 C CA . GLN A 1 172 ? -13.593 4.800 -2.186 1.00 94.38 172 GLN A CA 1
ATOM 1396 C C . GLN A 1 172 ? -13.490 3.766 -1.065 1.00 94.38 172 GLN A C 1
ATOM 1398 O O . GLN A 1 172 ? -14.485 3.464 -0.415 1.00 94.38 172 GLN A O 1
ATOM 1403 N N . PHE A 1 173 ? -12.275 3.291 -0.787 1.00 93.56 173 PHE A N 1
ATOM 1404 C CA . PHE A 1 173 ? -12.011 2.376 0.320 1.00 93.56 173 PHE A CA 1
ATOM 1405 C C . PHE A 1 173 ? -12.446 2.970 1.665 1.00 93.56 173 PHE A C 1
ATOM 1407 O O . PHE A 1 173 ? -13.132 2.313 2.443 1.00 93.56 173 PHE A O 1
ATOM 1414 N N . MET A 1 174 ? -12.113 4.238 1.923 1.00 89.56 174 MET A N 1
ATOM 1415 C CA . MET A 1 174 ? -12.495 4.915 3.164 1.00 89.56 174 MET A CA 1
ATOM 1416 C C . MET A 1 174 ? -14.010 5.069 3.321 1.00 89.56 174 MET A C 1
ATOM 1418 O O . MET A 1 174 ? -14.533 4.906 4.426 1.00 89.56 174 MET A O 1
ATOM 1422 N N . ALA A 1 175 ? -14.720 5.350 2.231 1.00 91.25 175 ALA A N 1
ATOM 1423 C CA . ALA A 1 175 ? -16.172 5.448 2.244 1.00 91.25 175 ALA A CA 1
ATOM 1424 C C . ALA A 1 175 ? -16.840 4.096 2.498 1.00 91.25 175 ALA A C 1
ATOM 1426 O O . ALA A 1 175 ? -17.754 4.005 3.315 1.00 91.25 175 ALA A O 1
ATOM 1427 N N . GLU A 1 176 ? -16.379 3.046 1.825 1.00 92.44 176 GLU A N 1
ATOM 1428 C CA . GLU A 1 176 ? -17.004 1.725 1.883 1.00 92.44 176 GLU A CA 1
ATOM 1429 C C . GLU A 1 176 ? -16.695 0.978 3.185 1.00 92.44 176 GLU A C 1
ATOM 1431 O O . GLU A 1 176 ? -17.593 0.370 3.763 1.00 92.44 176 GLU A O 1
ATOM 1436 N N . GLU A 1 177 ? -15.454 1.042 3.674 1.00 89.88 177 GLU A N 1
ATOM 1437 C CA . GLU A 1 177 ? -15.031 0.282 4.859 1.00 89.88 177 GLU A CA 1
ATOM 1438 C C . GLU A 1 177 ? -15.256 1.033 6.171 1.00 89.88 177 GLU A C 1
ATOM 1440 O O . GLU A 1 177 ? -15.394 0.408 7.225 1.00 89.88 177 GLU A O 1
ATOM 1445 N N . PHE A 1 178 ? -15.267 2.370 6.123 1.00 85.81 178 PHE A N 1
ATOM 1446 C CA . PHE A 1 178 ? -15.274 3.208 7.324 1.00 85.81 178 PHE A CA 1
ATOM 1447 C C . PHE A 1 178 ? -16.325 4.316 7.316 1.00 85.81 178 PHE A C 1
ATOM 1449 O O . PHE A 1 178 ? -16.394 5.091 8.268 1.00 85.81 178 PHE A O 1
ATOM 1456 N N . GLY A 1 179 ? -17.144 4.414 6.266 1.00 87.00 179 GLY A N 1
ATOM 1457 C CA . GLY A 1 179 ? -18.219 5.402 6.186 1.00 87.00 179 GLY A CA 1
ATOM 1458 C C . GLY A 1 179 ? -17.743 6.852 6.064 1.00 87.00 179 GLY A C 1
ATOM 1459 O O . GLY A 1 179 ? -18.545 7.761 6.257 1.00 87.00 179 GLY A O 1
ATOM 1460 N N . VAL A 1 180 ? -16.464 7.092 5.753 1.00 88.00 180 VAL A N 1
ATOM 1461 C CA . VAL A 1 180 ? -15.939 8.447 5.541 1.00 88.00 180 VAL A CA 1
ATOM 1462 C C . VAL A 1 180 ? -16.369 8.932 4.162 1.00 88.00 180 VAL A C 1
ATOM 1464 O O . VAL A 1 180 ? -15.945 8.391 3.143 1.00 88.00 180 VAL A O 1
ATOM 1467 N N . HIS A 1 181 ? -17.197 9.971 4.103 1.00 90.12 181 HIS A N 1
ATOM 1468 C CA . HIS A 1 181 ? -17.719 10.454 2.828 1.00 90.12 181 HIS A CA 1
ATOM 1469 C C . HIS A 1 181 ? -16.612 10.930 1.873 1.00 90.12 181 HIS A C 1
ATOM 1471 O O . HIS A 1 181 ? -15.729 11.702 2.252 1.00 90.12 181 HIS A O 1
ATOM 1477 N N . THR A 1 182 ? -16.732 10.576 0.587 1.00 90.19 182 THR A N 1
ATOM 1478 C CA . THR A 1 182 ? -15.789 11.008 -0.464 1.00 90.19 182 THR A CA 1
ATOM 1479 C C . THR A 1 182 ? -15.705 12.528 -0.604 1.00 90.19 182 THR A C 1
ATOM 1481 O O . THR A 1 182 ? -14.640 13.073 -0.875 1.00 90.19 182 THR A O 1
ATOM 1484 N N . GLY A 1 183 ? -16.799 13.245 -0.316 1.00 88.88 183 GLY A N 1
ATOM 1485 C CA . GLY A 1 183 ? -16.811 14.711 -0.266 1.00 88.88 183 GLY A CA 1
ATOM 1486 C C . GLY A 1 183 ? -15.897 15.316 0.809 1.00 88.88 183 GLY A C 1
ATOM 1487 O O . GLY A 1 183 ? -15.530 16.483 0.698 1.00 88.88 183 GLY A O 1
ATOM 1488 N N . ILE A 1 184 ? -15.510 14.535 1.822 1.00 89.50 184 ILE A N 1
ATOM 1489 C CA . ILE A 1 184 ? -14.529 14.911 2.847 1.00 89.50 184 ILE A CA 1
ATOM 1490 C C . ILE A 1 184 ? -13.145 14.401 2.452 1.00 89.50 184 ILE A C 1
ATOM 1492 O O . ILE A 1 184 ? -12.172 15.151 2.531 1.00 89.50 184 ILE A O 1
ATOM 1496 N N . SER A 1 185 ? -13.044 13.144 2.010 1.00 90.12 185 SER A N 1
ATOM 1497 C CA . SER A 1 185 ? -11.747 12.528 1.748 1.00 90.12 185 SER A CA 1
ATOM 1498 C C . SER A 1 185 ? -11.065 13.059 0.481 1.00 90.12 185 SER A C 1
ATOM 1500 O O . SER A 1 185 ? -9.863 13.319 0.510 1.00 90.12 185 SER A O 1
ATOM 1502 N N . ASP A 1 186 ? -11.801 13.287 -0.612 1.00 90.19 186 ASP A N 1
ATOM 1503 C CA . ASP A 1 186 ? -11.224 13.714 -1.895 1.00 90.19 186 ASP A CA 1
ATOM 1504 C C . ASP A 1 186 ? -10.514 15.076 -1.813 1.00 90.19 186 ASP A C 1
ATOM 1506 O O . ASP A 1 186 ? -9.387 15.185 -2.304 1.00 90.19 186 ASP A O 1
ATOM 1510 N N . PRO A 1 187 ? -11.089 16.131 -1.195 1.00 89.31 187 PRO A N 1
ATOM 1511 C CA . PRO A 1 187 ? -10.380 17.401 -1.027 1.00 89.31 187 PRO A CA 1
ATOM 1512 C C . PRO A 1 187 ? -9.097 17.279 -0.196 1.00 89.31 187 PRO A C 1
ATOM 1514 O O . PRO A 1 187 ? -8.082 17.873 -0.555 1.00 89.31 187 PRO A O 1
ATOM 1517 N N . LEU A 1 188 ? -9.113 16.494 0.886 1.00 90.94 188 LEU A N 1
ATOM 1518 C CA . LEU A 1 188 ? -7.931 16.286 1.728 1.00 90.94 188 LEU A CA 1
ATOM 1519 C C . LEU A 1 188 ? -6.841 15.523 0.966 1.00 90.94 188 LEU A C 1
ATOM 1521 O O . LEU A 1 188 ? -5.666 15.884 1.018 1.00 90.94 188 LEU A O 1
ATOM 1525 N N . ILE A 1 189 ? -7.236 14.516 0.188 1.00 89.19 189 ILE A N 1
ATOM 1526 C CA . ILE A 1 189 ? -6.318 13.756 -0.660 1.00 89.19 189 ILE A CA 1
ATOM 1527 C C . ILE A 1 189 ? -5.712 14.608 -1.767 1.00 89.19 189 ILE A C 1
ATOM 1529 O O . ILE A 1 189 ? -4.527 14.455 -2.056 1.00 89.19 189 ILE A O 1
ATOM 1533 N N . ARG A 1 190 ? -6.451 15.558 -2.343 1.00 86.75 190 ARG A N 1
ATOM 1534 C CA . ARG A 1 190 ? -5.867 16.515 -3.296 1.00 86.75 190 ARG A CA 1
ATOM 1535 C C . ARG A 1 190 ? -4.705 17.302 -2.688 1.00 86.75 190 ARG A C 1
ATOM 1537 O O . ARG A 1 190 ? -3.699 17.490 -3.367 1.00 86.75 190 ARG A O 1
ATOM 1544 N N . ASN A 1 191 ? -4.795 17.698 -1.418 1.00 87.81 191 ASN A N 1
ATOM 1545 C CA . ASN A 1 191 ? -3.700 18.395 -0.729 1.00 87.81 191 ASN A CA 1
ATOM 1546 C C . ASN A 1 191 ? -2.478 17.488 -0.529 1.00 87.81 191 ASN A C 1
ATOM 1548 O O . ASN A 1 191 ? -1.339 17.917 -0.735 1.00 87.81 191 ASN A O 1
ATOM 1552 N N . VAL A 1 192 ? -2.713 16.217 -0.186 1.00 89.31 192 VAL A N 1
ATOM 1553 C CA . VAL A 1 192 ? -1.651 15.203 -0.108 1.00 89.31 192 VAL A CA 1
ATOM 1554 C C . VAL A 1 192 ? -0.982 15.044 -1.472 1.00 89.31 192 VAL A C 1
ATOM 1556 O O . VAL A 1 192 ? 0.238 15.127 -1.566 1.00 89.31 192 VAL A O 1
ATOM 1559 N N . LEU A 1 193 ? -1.760 14.888 -2.545 1.00 85.44 193 LEU A N 1
ATOM 1560 C CA . LEU A 1 193 ? -1.246 14.717 -3.905 1.00 85.44 193 LEU A CA 1
ATOM 1561 C C . LEU A 1 193 ? -0.463 15.936 -4.403 1.00 85.44 193 LEU A C 1
ATOM 1563 O O . LEU A 1 193 ? 0.610 15.771 -4.977 1.00 85.44 193 LEU A O 1
ATOM 1567 N N . ALA A 1 194 ? -0.937 17.152 -4.130 1.00 84.12 194 ALA A N 1
ATOM 1568 C CA . ALA A 1 194 ? -0.191 18.373 -4.429 1.00 84.12 194 ALA A CA 1
ATOM 1569 C C . ALA A 1 194 ? 1.158 18.412 -3.686 1.00 84.12 194 ALA A C 1
ATOM 1571 O O . ALA A 1 194 ? 2.180 18.782 -4.261 1.00 84.12 194 ALA A O 1
ATOM 1572 N N . SER A 1 195 ? 1.186 17.958 -2.429 1.00 86.75 195 SER A N 1
ATOM 1573 C CA . SER A 1 195 ? 2.426 17.858 -1.648 1.00 86.75 195 SER A CA 1
ATOM 1574 C C . SER A 1 195 ? 3.369 16.790 -2.209 1.00 86.75 195 SER A C 1
ATOM 1576 O O . SER A 1 195 ? 4.576 17.008 -2.294 1.00 86.75 195 SER A O 1
ATOM 1578 N N . VAL A 1 196 ? 2.827 15.658 -2.663 1.00 84.94 196 VAL A N 1
ATOM 1579 C CA . VAL A 1 196 ? 3.580 14.578 -3.315 1.00 84.94 196 VAL A CA 1
ATOM 1580 C C . VAL A 1 196 ? 4.279 15.057 -4.592 1.00 84.94 196 VAL A C 1
ATOM 1582 O O . VAL A 1 196 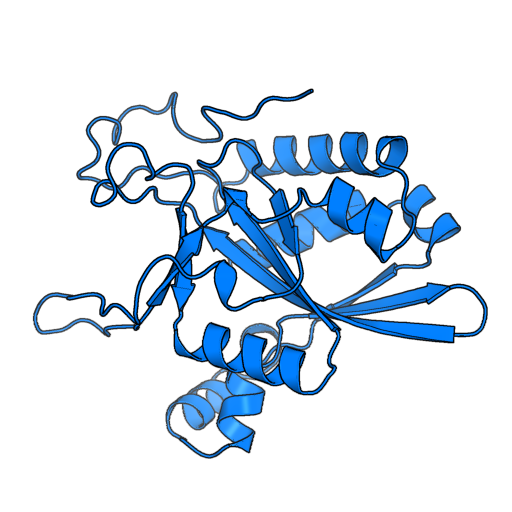? 5.435 14.695 -4.805 1.00 84.94 196 VAL A O 1
ATOM 1585 N N . GLN A 1 197 ? 3.630 15.895 -5.412 1.00 78.06 197 GLN A N 1
ATOM 1586 C CA . GLN A 1 197 ? 4.206 16.409 -6.670 1.00 78.06 197 GLN A CA 1
ATOM 1587 C C . GLN A 1 197 ? 5.528 17.146 -6.465 1.00 78.06 197 GLN A C 1
ATOM 1589 O O . GLN A 1 197 ? 6.422 17.068 -7.305 1.00 78.06 197 GLN A O 1
ATOM 1594 N N . ILE A 1 198 ? 5.675 17.845 -5.343 1.00 81.69 198 ILE A N 1
ATOM 1595 C CA . ILE A 1 198 ? 6.893 18.592 -5.013 1.00 81.69 198 ILE A CA 1
ATOM 1596 C C . ILE A 1 198 ? 7.825 17.817 -4.072 1.00 81.69 198 ILE A C 1
ATOM 1598 O O . ILE A 1 198 ? 8.915 18.295 -3.758 1.00 81.69 198 ILE A O 1
ATOM 1602 N N . HIS A 1 199 ? 7.425 16.624 -3.618 1.00 85.12 199 HIS A N 1
ATOM 1603 C CA . HIS A 1 199 ? 8.182 15.856 -2.640 1.00 85.12 199 HIS A CA 1
ATOM 1604 C C . HIS A 1 199 ? 9.302 15.039 -3.313 1.00 85.12 199 HIS A C 1
ATOM 1606 O O . HIS A 1 199 ? 9.022 14.082 -4.042 1.00 85.12 199 HIS A O 1
ATOM 1612 N N . PRO A 1 200 ? 10.588 15.302 -3.014 1.00 81.88 200 PRO A N 1
ATOM 1613 C CA . PRO A 1 200 ? 11.719 14.770 -3.785 1.00 81.88 200 PRO A CA 1
ATOM 1614 C C . PRO A 1 200 ? 11.858 13.241 -3.737 1.00 81.88 200 PRO A C 1
ATOM 1616 O O . PRO A 1 200 ? 12.483 12.649 -4.619 1.00 81.88 200 PRO A O 1
ATOM 1619 N N . LEU A 1 201 ? 11.300 12.594 -2.706 1.00 83.50 201 LEU A N 1
ATOM 1620 C CA . LEU A 1 201 ? 11.304 11.133 -2.583 1.00 83.50 201 LEU A CA 1
ATOM 1621 C C . LEU A 1 201 ? 10.124 10.461 -3.295 1.00 83.50 201 LEU A C 1
ATOM 1623 O O . LEU A 1 201 ? 10.252 9.300 -3.660 1.00 83.50 201 LEU A O 1
ATOM 1627 N N . LEU A 1 202 ? 8.988 11.142 -3.475 1.00 82.56 202 LEU A N 1
ATOM 1628 C CA . LEU A 1 202 ? 7.744 10.523 -3.967 1.00 82.56 202 LEU A CA 1
ATOM 1629 C C . LEU A 1 202 ? 7.459 10.834 -5.441 1.00 82.56 202 LEU A C 1
ATOM 1631 O O . LEU A 1 202 ? 6.487 10.342 -6.009 1.00 82.56 202 LEU A O 1
ATOM 1635 N N . GLN A 1 203 ? 8.316 11.620 -6.081 1.00 74.69 203 GLN A N 1
ATOM 1636 C CA . GLN A 1 203 ? 8.243 11.868 -7.514 1.00 74.69 203 GLN A CA 1
ATOM 1637 C C . GLN A 1 203 ? 8.546 10.603 -8.333 1.00 74.69 203 GLN A C 1
ATOM 1639 O O . GLN A 1 203 ? 9.288 9.711 -7.907 1.00 74.69 203 GLN A O 1
ATOM 1644 N N . THR A 1 204 ? 7.992 10.545 -9.544 1.00 68.44 204 THR A N 1
ATOM 1645 C CA . THR A 1 204 ? 8.381 9.545 -10.543 1.00 68.44 204 THR A CA 1
ATOM 1646 C C . THR A 1 204 ? 9.774 9.898 -11.029 1.00 68.44 204 THR A C 1
ATOM 1648 O O . THR A 1 204 ? 10.066 11.044 -11.363 1.00 68.44 204 THR A O 1
ATOM 1651 N N . ARG A 1 205 ? 10.641 8.896 -11.116 1.00 61.97 205 ARG A N 1
ATOM 1652 C CA . ARG A 1 205 ? 11.851 8.998 -11.926 1.00 61.97 205 ARG A CA 1
ATOM 1653 C C . ARG A 1 205 ? 11.744 7.939 -12.999 1.00 61.97 205 ARG A C 1
ATOM 1655 O O . ARG A 1 205 ? 11.606 6.754 -12.693 1.00 61.97 205 ARG A O 1
ATOM 1662 N N . HIS A 1 206 ? 11.778 8.363 -14.253 1.00 61.09 206 HIS A N 1
ATOM 1663 C CA . HIS A 1 206 ? 11.873 7.426 -15.357 1.00 61.09 206 HIS A CA 1
ATOM 1664 C C . HIS A 1 206 ? 13.171 6.616 -15.231 1.00 61.09 206 HIS A C 1
ATOM 1666 O O . HIS A 1 206 ? 14.221 7.172 -14.912 1.00 61.09 206 HIS A O 1
ATOM 1672 N N . ASP A 1 207 ? 13.108 5.306 -15.491 1.00 62.25 207 ASP A N 1
ATOM 1673 C CA . ASP A 1 207 ? 14.308 4.471 -15.671 1.00 62.25 207 ASP A CA 1
ATOM 1674 C C . ASP A 1 207 ? 15.207 5.103 -16.745 1.00 62.25 207 ASP A C 1
ATOM 1676 O O . ASP A 1 207 ? 14.694 5.684 -17.700 1.00 62.25 207 ASP A O 1
ATOM 1680 N N . THR A 1 208 ? 16.529 4.978 -16.619 1.00 66.50 208 THR A N 1
ATOM 1681 C CA . THR A 1 208 ? 17.500 5.526 -17.587 1.00 66.50 208 THR A CA 1
ATOM 1682 C C . THR A 1 208 ? 17.310 5.005 -19.010 1.00 66.50 208 THR A C 1
ATOM 1684 O O . THR A 1 208 ? 17.747 5.633 -19.967 1.00 66.50 208 THR A O 1
ATOM 1687 N N . ARG A 1 209 ? 16.648 3.856 -19.166 1.00 64.31 209 ARG A N 1
ATOM 1688 C CA . ARG A 1 209 ? 16.315 3.233 -20.453 1.00 64.31 209 ARG A CA 1
ATOM 1689 C C . ARG A 1 209 ? 14.944 3.651 -20.979 1.00 64.31 209 ARG A C 1
ATOM 1691 O O . ARG A 1 209 ? 14.552 3.211 -22.056 1.00 64.31 209 ARG A O 1
ATOM 1698 N N . SER A 1 210 ? 14.200 4.449 -20.217 1.00 63.97 210 SER A N 1
ATOM 1699 C CA . SER A 1 210 ? 12.960 5.055 -20.680 1.00 63.97 210 SER A CA 1
ATOM 1700 C C . SER A 1 210 ? 13.253 6.015 -21.831 1.00 63.97 210 SER A C 1
ATOM 1702 O O . SER A 1 210 ? 14.141 6.857 -21.686 1.00 63.97 210 SER A O 1
ATOM 1704 N N . PRO A 1 211 ? 12.466 5.997 -22.919 1.00 65.25 211 PRO A N 1
ATOM 1705 C CA . PRO A 1 211 ? 12.539 7.047 -23.934 1.00 65.25 211 PRO A CA 1
ATOM 1706 C C . PRO A 1 211 ? 12.202 8.444 -23.375 1.00 65.25 211 PRO A C 1
ATOM 1708 O O . PRO A 1 211 ? 12.569 9.438 -23.988 1.00 65.25 211 PRO A O 1
ATOM 1711 N N . CYS A 1 212 ? 11.560 8.525 -22.203 1.00 62.66 212 CYS A N 1
ATOM 1712 C CA . CYS A 1 212 ? 11.218 9.767 -21.501 1.00 62.66 212 CYS A CA 1
ATOM 1713 C C . CYS A 1 212 ? 12.138 10.048 -20.294 1.00 62.66 212 CYS A C 1
ATOM 1715 O O . CYS A 1 212 ? 11.761 10.807 -19.410 1.00 62.66 212 CYS A O 1
ATOM 1717 N N . HIS A 1 213 ? 13.310 9.400 -20.181 1.00 63.31 213 HIS A N 1
ATOM 1718 C CA . HIS A 1 213 ? 14.178 9.533 -18.997 1.00 63.31 213 HIS A CA 1
ATOM 1719 C C . HIS A 1 213 ? 14.586 10.974 -18.673 1.00 63.31 213 HIS A C 1
ATOM 1721 O O . HIS A 1 213 ? 14.611 11.364 -17.508 1.00 63.31 213 HIS A O 1
ATOM 1727 N N . GLU A 1 214 ? 14.908 11.739 -19.712 1.00 61.78 214 GLU A N 1
ATOM 1728 C CA . GLU A 1 214 ? 15.401 13.113 -19.598 1.00 61.78 214 GLU A CA 1
ATOM 1729 C C . GLU A 1 214 ? 14.272 14.154 -19.612 1.00 61.78 214 GLU A C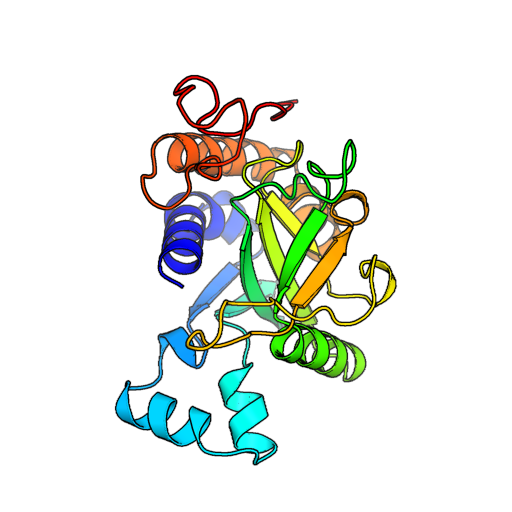 1
ATOM 1731 O O . GLU A 1 214 ? 14.535 15.349 -19.488 1.00 61.78 214 GLU A O 1
ATOM 1736 N N . ASP A 1 215 ? 13.019 13.715 -19.751 1.00 61.97 215 ASP A N 1
ATOM 1737 C CA . ASP A 1 215 ? 11.876 14.608 -19.859 1.00 61.97 215 ASP A CA 1
ATOM 1738 C C . ASP A 1 215 ? 11.351 14.984 -18.464 1.00 61.97 215 ASP A C 1
ATOM 1740 O O . ASP A 1 215 ? 10.623 14.232 -17.808 1.00 61.97 215 ASP A O 1
ATOM 1744 N N . LEU A 1 216 ? 11.776 16.157 -17.984 1.00 55.25 216 LEU A N 1
ATOM 1745 C CA . LEU A 1 216 ? 11.383 16.703 -16.681 1.00 55.25 216 LEU A CA 1
ATOM 1746 C C . LEU A 1 216 ? 9.881 17.010 -16.597 1.00 55.25 216 LEU A C 1
ATOM 1748 O O . LEU A 1 216 ? 9.347 17.064 -15.487 1.00 55.25 216 LEU A O 1
ATOM 1752 N N . ASP A 1 217 ? 9.191 17.143 -17.734 1.00 53.38 217 ASP A N 1
ATOM 1753 C CA . ASP A 1 217 ? 7.747 17.382 -17.769 1.00 53.38 217 ASP A CA 1
ATOM 1754 C C . ASP A 1 217 ? 6.943 16.110 -17.416 1.00 53.38 217 ASP A C 1
ATOM 1756 O O . ASP A 1 217 ? 5.740 16.183 -17.165 1.00 53.38 217 ASP A O 1
ATOM 1760 N N . TYR A 1 218 ? 7.598 14.943 -17.300 1.00 54.47 218 TYR A N 1
ATOM 1761 C CA . TYR A 1 218 ? 6.977 13.663 -16.926 1.00 54.47 218 TYR A CA 1
ATOM 1762 C C . TYR A 1 218 ? 7.241 13.245 -15.463 1.00 54.47 218 TYR A C 1
ATOM 1764 O O . TYR A 1 218 ? 7.104 12.077 -15.087 1.00 54.47 218 TYR A O 1
ATOM 1772 N N . ALA A 1 219 ? 7.610 14.191 -14.595 1.00 53.75 219 ALA A N 1
ATOM 1773 C CA . ALA A 1 219 ? 8.069 13.878 -13.241 1.00 53.75 219 ALA A CA 1
ATOM 1774 C C . ALA A 1 219 ? 6.995 13.274 -12.309 1.00 53.75 219 ALA A C 1
ATOM 1776 O O . ALA A 1 219 ? 7.344 12.592 -11.347 1.00 53.75 219 ALA A O 1
ATOM 1777 N N . THR A 1 220 ? 5.695 13.416 -12.575 1.00 56.62 220 THR A N 1
ATOM 1778 C CA . THR A 1 220 ? 4.625 12.773 -11.783 1.00 56.62 220 THR A CA 1
ATOM 1779 C C . THR A 1 220 ? 3.301 12.776 -12.526 1.00 56.62 220 THR A C 1
ATOM 1781 O O . THR A 1 220 ? 2.882 13.826 -12.998 1.00 56.62 220 THR A O 1
ATOM 1784 N N . GLY A 1 221 ? 2.583 11.650 -12.522 1.00 59.59 221 GLY A N 1
ATOM 1785 C CA . GLY A 1 221 ? 1.131 11.695 -12.661 1.00 59.59 221 GLY A CA 1
ATOM 1786 C C . GLY A 1 221 ? 0.583 12.093 -14.023 1.00 59.59 221 GLY A C 1
ATOM 1787 O O . GLY A 1 221 ? -0.425 12.789 -14.074 1.00 59.59 221 GLY A O 1
ATOM 1788 N N . PHE A 1 222 ? 1.182 11.592 -15.108 1.00 52.06 222 PHE A N 1
ATOM 1789 C CA . PHE A 1 222 ? 0.734 11.810 -16.496 1.00 52.06 222 PHE A CA 1
ATOM 1790 C C . PHE A 1 222 ? -0.778 11.581 -16.717 1.00 52.06 222 PHE A C 1
ATOM 1792 O O . PHE A 1 222 ? -1.354 12.109 -17.660 1.00 52.06 222 PHE A O 1
ATOM 1799 N N . ASN A 1 223 ? -1.427 10.818 -15.830 1.00 53.09 223 ASN A N 1
ATOM 1800 C CA . ASN A 1 223 ? -2.826 10.417 -15.932 1.00 53.09 223 ASN A CA 1
ATOM 1801 C C . ASN A 1 223 ? -3.652 10.746 -14.682 1.00 53.09 223 ASN A C 1
ATOM 1803 O O . ASN A 1 223 ? -4.665 10.083 -14.468 1.00 53.09 223 ASN A O 1
ATOM 1807 N N . TRP A 1 224 ? -3.225 11.678 -13.819 1.00 65.69 224 TRP A N 1
ATOM 1808 C CA . TRP A 1 224 ? -4.073 12.102 -12.701 1.00 65.69 224 TRP A CA 1
ATOM 1809 C C . TRP A 1 224 ? -5.312 12.786 -13.278 1.00 65.69 224 TRP A C 1
ATOM 1811 O O . TRP A 1 224 ? -5.331 13.996 -13.494 1.00 65.69 224 TRP A O 1
ATOM 1821 N N . GLU A 1 225 ? -6.356 12.010 -13.547 1.00 49.88 225 GLU A N 1
ATOM 1822 C CA . GLU A 1 225 ? -7.690 12.563 -13.646 1.00 49.88 225 GLU A CA 1
ATOM 1823 C C . GLU A 1 225 ? -7.984 13.104 -12.252 1.00 49.88 225 GLU A C 1
ATOM 1825 O O . GLU A 1 225 ? -8.173 12.349 -11.299 1.00 49.88 225 GLU A O 1
ATOM 1830 N N . ILE A 1 226 ? -7.899 14.423 -12.103 1.00 49.78 226 ILE A N 1
ATOM 1831 C CA . ILE A 1 226 ? -8.500 15.100 -10.966 1.00 49.78 226 ILE A CA 1
ATOM 1832 C C . ILE A 1 226 ? -9.974 15.245 -11.360 1.00 49.78 226 ILE A C 1
ATOM 1834 O O . ILE A 1 226 ? -10.258 16.096 -12.204 1.00 49.78 226 ILE A O 1
ATOM 1838 N N . PRO A 1 227 ? -10.895 14.408 -10.844 1.00 45.56 227 PRO A N 1
ATOM 1839 C CA . PRO A 1 227 ? -12.320 14.642 -11.035 1.00 45.56 227 PRO A CA 1
ATOM 1840 C C . PRO A 1 227 ? -12.756 15.959 -10.387 1.00 45.56 227 PRO A C 1
ATOM 1842 O O . PRO A 1 227 ? -12.241 16.288 -9.287 1.00 45.56 227 PRO A O 1
#

Sequence (227 aa):
MAQSVALTDLLNDNYWACSSIQNEQGFNHTAYGYETHLPTEVRDRLLQTDDPTALAIRFAPDYLVTQVAGSASEILKLEYKTTTTPRYSTGDRQWNIGQIEADPWEYYLRLRNAGERLALFIYCSFHSRPLLCDYPITEWQESTRQKVRATQTGSSTDYYNLDLTQLRTFSQFMAEEFGVHTGISDPLIRNVLASVQIHPLLQTRHDTRSPCHEDLDYATGFNWEIP

pLDDT: mean 80.83, std 12.34, range [42.09, 96.0]

Foldseek 3Di:
DVQQVVLVVLCVVQPVVDPLCCVQWNKDKAFDALVAPPDPVLLVVLVVDPDPVSLCRNLQAGIWIWTDDDPDTDIAREHEEEAFEFDVVVPPCSLFKGKDFDSSLVVQVVCVVVVHRYKYWYQYFRHQQRTFIDRRDPVQFPDDWAWDPDPPPDDITIITIGGNVPTDRPLVCCCPVPVDHSVRRLVSVVSSVVVLLPDPSRWHQYDPPDPCRVPPVPGGNPNHPSD